Protein AF-A0A328XXA1-F1 (afdb_monomer_lite)

Organism: NCBI:txid284577

Secondary structure (DSSP, 8-state):
--SSSSSSSSS-SSSSSSSSSGGGS--------------TT---HHHHHHHHHHHHHHHTT-HHHHHHHHHHHHHHHHHHHHHHTTT-HHHHHHHHHHHHHHHHHHTSSS--HHHHHHHHHHHHHHHH-TT----S--S-EETTEE-B-TTSPBPPHHHHHHHHHHHHHHT-BSSHHHHHHHHHHHHHHHHTT-HHHHHHHHHHHHTTB-

Sequence (210 aa):
MKQILLAVLLIALPTSVFTVVEIWMLPVQHSEMTSHKADPLGDLSGYESIVSDTRSLVDAGKLTEAELRVTDFETKWDKAESTLRPKAPSAWGNVDTAADHVFAALREKAPDTSKVDNVLAVLSTTLADPVQSGSAGGVRRVAGVAVTDANGHAIPCETMLQDVRRALSSGSISERDKAMTLQSKAIERCNADDDTHSDQFSAQALALAK

pLDDT: mean 83.01, std 18.94, range [36.91, 98.75]

Structure (mmCIF, N/CA/C/O backbone):
data_AF-A0A328XXA1-F1
#
_entry.id   AF-A0A328XXA1-F1
#
loop_
_atom_site.group_PDB
_atom_site.id
_atom_site.type_symbol
_atom_site.label_atom_id
_atom_site.label_alt_id
_atom_site.label_comp_id
_atom_site.label_asym_id
_atom_site.label_entity_id
_atom_site.label_seq_id
_atom_site.pdbx_PDB_ins_code
_atom_site.Cartn_x
_atom_site.Cartn_y
_atom_site.Cartn_z
_atom_site.occupancy
_atom_site.B_iso_or_equiv
_atom_site.auth_seq_id
_atom_site.auth_comp_id
_atom_site.auth_asym_id
_atom_site.auth_atom_id
_atom_site.pdbx_PDB_model_num
ATOM 1 N N . MET A 1 1 ? -39.708 -46.278 -61.620 1.00 51.09 1 MET A N 1
ATOM 2 C CA . MET A 1 1 ? -38.816 -46.946 -60.644 1.00 51.09 1 MET A CA 1
ATOM 3 C C . MET A 1 1 ? -37.540 -47.410 -61.346 1.00 51.09 1 MET A C 1
ATOM 5 O O . MET A 1 1 ? -37.582 -48.495 -61.904 1.00 51.09 1 MET A O 1
ATOM 9 N N . LYS A 1 2 ? -36.478 -46.578 -61.398 1.00 49.47 2 LYS A N 1
ATOM 10 C CA . LYS A 1 2 ? -35.051 -46.941 -61.675 1.00 49.47 2 LYS A CA 1
ATOM 11 C C . LYS A 1 2 ? -34.150 -45.798 -62.178 1.00 49.47 2 LYS A C 1
ATOM 13 O O . LYS A 1 2 ? -33.017 -46.060 -62.550 1.00 49.47 2 LYS A O 1
ATOM 18 N N . GLN A 1 3 ? -34.603 -44.543 -62.182 1.00 48.47 3 GLN A N 1
ATOM 19 C CA . GLN A 1 3 ? -33.762 -43.418 -62.639 1.00 48.47 3 GLN A CA 1
ATOM 20 C C . GLN A 1 3 ? -33.731 -42.229 -61.655 1.00 48.47 3 GLN A C 1
ATOM 22 O O . GLN A 1 3 ? -33.064 -41.240 -61.913 1.00 48.47 3 GLN A O 1
ATOM 27 N N . ILE A 1 4 ? -34.389 -42.333 -60.490 1.00 50.91 4 ILE A N 1
ATOM 28 C CA . ILE A 1 4 ? -34.431 -41.273 -59.456 1.00 50.91 4 ILE A CA 1
ATOM 29 C C . ILE A 1 4 ? -33.418 -41.557 -58.322 1.00 50.91 4 ILE A C 1
ATOM 31 O O . ILE A 1 4 ? -33.634 -41.198 -57.175 1.00 50.91 4 ILE A O 1
ATOM 35 N N . LEU A 1 5 ? -32.320 -42.264 -58.615 1.00 51.12 5 LEU A N 1
ATOM 36 C CA . LEU A 1 5 ? -31.296 -42.640 -57.621 1.00 51.12 5 LEU A CA 1
ATOM 37 C C . LEU A 1 5 ? -29.884 -42.126 -57.956 1.00 51.12 5 LEU A C 1
ATOM 39 O O . LEU A 1 5 ? -28.936 -42.476 -57.267 1.00 51.12 5 LEU A O 1
ATOM 43 N N . LEU A 1 6 ? -29.732 -41.280 -58.980 1.00 45.91 6 LEU A N 1
ATOM 44 C CA . LEU A 1 6 ? -28.419 -40.803 -59.451 1.00 45.91 6 LEU A CA 1
ATOM 45 C C . LEU A 1 6 ? -28.251 -39.274 -59.451 1.00 45.91 6 LEU A C 1
ATOM 47 O O . LEU A 1 6 ? -27.279 -38.772 -59.998 1.00 45.91 6 LEU A O 1
ATOM 51 N N . ALA A 1 7 ? -29.155 -38.527 -58.809 1.00 45.56 7 ALA A N 1
ATOM 52 C CA . ALA A 1 7 ? -29.099 -37.058 -58.757 1.00 45.56 7 ALA A CA 1
ATOM 53 C C . ALA A 1 7 ? -29.144 -36.474 -57.328 1.00 45.56 7 ALA A C 1
ATOM 55 O O . ALA A 1 7 ? -29.501 -35.317 -57.147 1.00 45.56 7 ALA A O 1
ATOM 56 N N . VAL A 1 8 ? -28.778 -37.264 -56.309 1.00 49.44 8 VAL A N 1
ATOM 57 C CA . VAL A 1 8 ? -28.609 -36.790 -54.913 1.00 49.44 8 VAL A CA 1
ATOM 58 C C . VAL A 1 8 ? -27.147 -36.919 -54.436 1.00 49.44 8 VAL A C 1
ATOM 60 O O . VAL A 1 8 ? -26.806 -36.493 -53.342 1.00 49.44 8 VAL A O 1
ATOM 63 N N . LEU A 1 9 ? -26.235 -37.423 -55.279 1.00 48.06 9 LEU A N 1
ATOM 64 C CA . LEU A 1 9 ? -24.818 -37.627 -54.931 1.00 48.06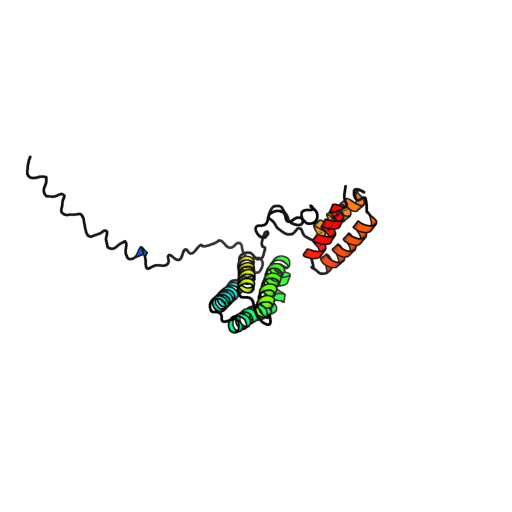 9 LEU A CA 1
ATOM 65 C C . LEU A 1 9 ? -23.868 -36.536 -55.478 1.00 48.06 9 LEU A C 1
ATOM 67 O O . LEU A 1 9 ? -22.664 -36.756 -55.529 1.00 48.06 9 LEU A O 1
ATOM 71 N N . LEU A 1 10 ? -24.365 -35.377 -55.930 1.00 51.19 10 LEU A N 1
ATOM 72 C CA . LEU A 1 10 ? -23.504 -34.371 -56.581 1.00 51.19 10 LEU A CA 1
ATOM 73 C C . LEU A 1 10 ? -23.774 -32.918 -56.168 1.00 51.19 10 LEU A C 1
ATOM 75 O O . LEU A 1 10 ? -23.579 -32.014 -56.968 1.00 51.19 10 LEU A O 1
ATOM 79 N N . ILE A 1 11 ? -24.212 -32.682 -54.928 1.00 53.28 11 ILE A N 1
ATOM 80 C CA . ILE A 1 11 ? -24.145 -31.359 -54.276 1.00 53.28 11 ILE A CA 1
ATOM 81 C C . ILE A 1 11 ? -23.873 -31.570 -52.781 1.00 53.28 11 ILE A C 1
ATOM 83 O O . ILE A 1 11 ? -24.669 -31.248 -51.907 1.00 53.28 11 ILE A O 1
ATOM 87 N N . ALA A 1 12 ? -22.743 -32.189 -52.480 1.00 53.38 12 ALA A N 1
ATOM 88 C CA . ALA A 1 12 ? -22.138 -32.142 -51.162 1.00 53.38 12 ALA A CA 1
ATOM 89 C C . ALA A 1 12 ? -20.638 -32.029 -51.412 1.00 53.38 12 ALA A C 1
ATOM 91 O O . ALA A 1 12 ? -20.083 -32.901 -52.075 1.00 53.38 12 ALA A O 1
ATOM 92 N N . LEU A 1 13 ? -20.023 -30.967 -50.878 1.00 50.47 13 LEU A N 1
ATOM 93 C CA . LEU A 1 13 ? -18.621 -30.545 -51.054 1.00 50.47 13 LEU A CA 1
ATOM 94 C C . LEU A 1 13 ? -18.420 -29.738 -52.358 1.00 50.47 13 LEU A C 1
ATOM 96 O O . LEU A 1 13 ? -18.370 -30.344 -53.425 1.00 50.47 13 LEU A O 1
ATOM 100 N N . PRO A 1 14 ? -18.320 -28.385 -52.318 1.00 50.22 14 PRO A N 1
ATOM 101 C CA . PRO A 1 14 ? -17.328 -27.679 -51.500 1.00 50.22 14 PRO A CA 1
ATOM 102 C C . PRO A 1 14 ? -17.776 -26.262 -51.049 1.00 50.22 14 PRO A C 1
ATOM 104 O O . PRO A 1 14 ? -17.320 -25.260 -51.592 1.00 50.22 14 PRO A O 1
ATOM 107 N N . THR A 1 15 ? -18.648 -26.136 -50.047 1.00 46.84 15 THR A N 1
ATOM 108 C CA . THR A 1 15 ? -18.901 -24.830 -49.381 1.00 46.84 15 THR A CA 1
ATOM 109 C C . THR A 1 15 ? -18.651 -24.850 -47.874 1.00 46.84 15 THR A C 1
ATOM 111 O O . THR A 1 15 ? -18.700 -23.809 -47.233 1.00 46.84 15 THR A O 1
ATOM 114 N N . SER A 1 16 ? -18.287 -26.000 -47.302 1.00 45.56 16 SER A N 1
ATOM 115 C CA . SER A 1 16 ? -17.968 -26.145 -45.875 1.00 45.56 16 SER A CA 1
ATOM 116 C C . SER A 1 16 ? -16.467 -26.109 -45.547 1.00 45.56 16 SER A C 1
ATOM 118 O O . SER A 1 16 ? -16.098 -26.340 -44.402 1.00 45.56 16 SER A O 1
ATOM 120 N N . VAL A 1 17 ? -15.590 -25.810 -46.515 1.00 50.66 17 VAL A N 1
ATOM 121 C CA . VAL A 1 17 ? -14.131 -25.699 -46.278 1.00 50.66 17 VAL A CA 1
ATOM 122 C C . VAL A 1 17 ? -13.661 -24.240 -46.154 1.00 50.66 17 VAL A C 1
ATOM 124 O O . VAL A 1 17 ? -12.579 -23.995 -45.636 1.00 50.66 17 VAL A O 1
ATOM 127 N N . PHE A 1 18 ? -14.483 -23.248 -46.521 1.00 48.22 18 PHE A N 1
ATOM 128 C CA . PHE A 1 18 ? -14.094 -21.828 -46.455 1.00 48.22 18 PHE A CA 1
ATOM 129 C C . PHE A 1 18 ? -14.598 -21.057 -45.224 1.00 48.22 18 PHE A C 1
ATOM 131 O O . PHE A 1 18 ? -14.379 -19.858 -45.136 1.00 48.22 18 PHE A O 1
ATOM 138 N N . THR A 1 19 ? -15.227 -21.719 -44.249 1.00 47.44 19 THR A N 1
ATOM 139 C CA . THR A 1 19 ? -15.623 -21.081 -42.974 1.00 47.44 19 THR A CA 1
ATOM 140 C C . THR A 1 19 ? -14.888 -21.636 -41.753 1.00 47.44 19 THR A C 1
ATOM 142 O O . THR A 1 19 ? -15.127 -21.178 -40.642 1.00 47.44 19 THR A O 1
ATOM 145 N N . VAL A 1 20 ? -13.972 -22.596 -41.932 1.00 51.31 20 VAL A N 1
ATOM 146 C CA . VAL A 1 20 ? -13.213 -23.200 -40.817 1.00 51.31 20 VAL A CA 1
ATOM 147 C C . VAL A 1 20 ? -11.788 -22.632 -40.700 1.00 51.31 20 VAL A C 1
ATOM 149 O O . VAL A 1 20 ? -11.194 -22.701 -39.630 1.00 51.31 20 VAL A O 1
ATOM 152 N N . VAL A 1 21 ? -11.250 -21.994 -41.750 1.00 46.72 21 VAL A N 1
ATOM 153 C CA . VAL A 1 21 ? -9.894 -21.399 -41.733 1.00 46.72 21 VAL A CA 1
ATOM 154 C C . VAL A 1 21 ? -9.873 -19.937 -41.249 1.00 46.72 21 VAL A C 1
ATOM 156 O O . VAL A 1 21 ? -8.874 -19.518 -40.676 1.00 46.72 21 VAL A O 1
ATOM 159 N N . GLU A 1 22 ? -10.970 -19.175 -41.348 1.00 45.56 22 GLU A N 1
ATOM 160 C CA . GLU A 1 22 ? -11.025 -17.802 -40.794 1.00 45.56 22 GLU A CA 1
ATOM 161 C C . GLU A 1 22 ? -11.312 -17.735 -39.284 1.00 45.56 22 GLU A C 1
ATOM 163 O O . GLU A 1 22 ? -11.106 -16.696 -38.664 1.00 45.56 22 GLU A O 1
ATOM 168 N N . ILE A 1 23 ? -11.707 -18.846 -38.655 1.00 52.97 23 ILE A N 1
ATOM 169 C CA . ILE A 1 23 ? -11.933 -18.902 -37.198 1.00 52.97 23 ILE A CA 1
ATOM 170 C C . ILE A 1 23 ? -10.610 -19.026 -36.413 1.00 52.97 23 ILE A C 1
ATOM 172 O O . ILE A 1 23 ? -10.582 -18.782 -35.211 1.00 52.97 23 ILE A O 1
ATOM 176 N N . TRP A 1 24 ? -9.489 -19.324 -37.079 1.00 53.31 24 TRP A N 1
ATOM 177 C CA . TRP A 1 24 ? -8.175 -19.471 -36.435 1.00 53.31 24 TRP A CA 1
ATOM 178 C C . TRP A 1 24 ? -7.250 -18.246 -36.559 1.00 53.31 24 TRP A C 1
ATOM 180 O O . TRP A 1 24 ? -6.129 -18.295 -36.059 1.00 53.31 24 TRP A O 1
ATOM 190 N N . MET A 1 25 ? -7.686 -17.148 -37.195 1.00 56.66 25 MET A N 1
ATOM 191 C CA . MET A 1 25 ? -6.829 -15.972 -37.453 1.00 56.66 25 MET A CA 1
ATOM 192 C C . MET A 1 25 ? -7.392 -14.617 -37.002 1.00 56.66 25 MET A C 1
ATOM 194 O O . MET A 1 25 ? -6.757 -13.591 -37.238 1.00 56.66 25 MET A O 1
ATOM 198 N N . LEU A 1 26 ? -8.522 -14.590 -36.297 1.00 55.00 26 LEU A N 1
ATOM 199 C CA . LEU A 1 26 ? -9.036 -13.368 -35.684 1.00 55.00 26 LEU A CA 1
ATOM 200 C C . LEU A 1 26 ? -9.030 -13.535 -34.163 1.00 55.00 26 LEU A C 1
ATOM 202 O O . LEU A 1 26 ? -9.770 -14.383 -33.658 1.00 55.00 26 LEU A O 1
ATOM 206 N N . PRO A 1 27 ? -8.259 -12.741 -33.396 1.00 49.50 27 PRO A N 1
ATOM 207 C CA . PRO A 1 27 ? -8.645 -12.516 -32.020 1.00 49.50 27 PRO A CA 1
ATOM 208 C C . PRO A 1 27 ? -10.016 -11.846 -32.088 1.00 49.50 27 PRO A C 1
ATOM 210 O O . PRO A 1 27 ? -10.139 -10.696 -32.506 1.00 49.50 27 PRO A O 1
ATOM 213 N N . VAL A 1 28 ? -11.065 -12.582 -31.723 1.00 47.81 28 VAL A N 1
ATOM 214 C CA . VAL A 1 28 ? -12.321 -11.958 -31.322 1.00 47.81 28 VAL A CA 1
ATOM 215 C C . VAL A 1 28 ? -11.943 -11.104 -30.121 1.00 47.81 28 VAL A C 1
ATOM 217 O O . VAL A 1 28 ? -11.802 -11.621 -29.010 1.00 47.81 28 VAL A O 1
ATOM 220 N N . GLN A 1 29 ? -11.694 -9.813 -30.356 1.00 43.66 29 GLN A N 1
ATOM 221 C CA . GLN A 1 29 ? -11.701 -8.825 -29.297 1.00 43.66 29 GLN A CA 1
ATOM 222 C C . GLN A 1 29 ? -13.113 -8.861 -28.728 1.00 43.66 29 GLN A C 1
ATOM 224 O O . GLN A 1 29 ? -14.036 -8.221 -29.228 1.00 43.66 29 GLN A O 1
ATOM 229 N N . HIS A 1 30 ? -13.281 -9.679 -27.694 1.00 39.56 30 HIS A N 1
ATOM 230 C CA . HIS A 1 30 ? -14.327 -9.490 -26.722 1.00 39.56 30 HIS A CA 1
ATOM 231 C C . HIS A 1 30 ? -14.020 -8.135 -26.098 1.00 39.56 30 HIS A C 1
ATOM 233 O O . HIS A 1 30 ? -13.248 -8.024 -25.151 1.00 39.56 30 HIS A O 1
ATOM 239 N N . SER A 1 31 ? -14.565 -7.075 -26.691 1.00 43.78 31 SER A N 1
ATOM 240 C CA . SER A 1 31 ? -14.804 -5.847 -25.959 1.00 43.78 31 SER A CA 1
ATOM 241 C C . SER A 1 31 ? -15.859 -6.200 -24.923 1.00 43.78 31 SER A C 1
ATOM 243 O O . SER A 1 31 ? -17.059 -6.040 -25.146 1.00 43.78 31 SER A O 1
ATOM 245 N N . GLU A 1 32 ? -15.405 -6.761 -23.807 1.00 43.59 32 GLU A N 1
ATOM 246 C CA . GLU A 1 32 ? -16.147 -6.705 -22.567 1.00 43.59 32 GLU A CA 1
ATOM 247 C C . GLU A 1 32 ? -16.284 -5.219 -22.257 1.00 43.59 32 GLU A C 1
ATOM 249 O O . GLU A 1 32 ? -15.387 -4.576 -21.723 1.00 43.59 32 GLU A O 1
ATOM 254 N N . MET A 1 33 ? -17.396 -4.631 -22.693 1.00 36.91 33 MET A N 1
ATOM 255 C CA . MET A 1 33 ? -17.826 -3.343 -22.188 1.00 36.91 33 MET A CA 1
ATOM 256 C C . MET A 1 33 ? -18.316 -3.600 -20.767 1.00 36.91 33 MET A C 1
ATOM 258 O O . MET A 1 33 ? -19.514 -3.715 -20.503 1.00 36.91 33 MET A O 1
ATOM 262 N N . THR A 1 34 ? -17.362 -3.763 -19.853 1.00 38.34 34 THR A N 1
ATOM 263 C CA . THR A 1 34 ? -17.610 -3.608 -18.433 1.00 38.34 34 THR A CA 1
ATOM 264 C C . THR A 1 34 ? -18.131 -2.187 -18.274 1.00 38.34 34 THR A C 1
ATOM 266 O O . THR A 1 34 ? -17.479 -1.198 -18.607 1.00 38.34 34 THR A O 1
ATOM 269 N N . SER A 1 35 ? -19.385 -2.063 -17.847 1.00 41.88 35 SER A N 1
ATOM 270 C CA . SER A 1 35 ? -19.875 -0.799 -17.324 1.00 41.88 35 SER A CA 1
ATOM 271 C C . SER A 1 35 ? -19.066 -0.536 -16.057 1.00 41.88 35 SER A C 1
ATOM 273 O O . SER A 1 35 ? -19.437 -0.986 -14.975 1.00 41.88 35 SER A O 1
ATOM 275 N N . HIS A 1 36 ? -17.912 0.121 -16.199 1.00 46.62 36 HIS A N 1
ATOM 276 C CA . HIS A 1 36 ? -17.192 0.651 -15.058 1.00 46.62 36 HIS A CA 1
ATOM 277 C C . HIS A 1 36 ? -18.121 1.675 -14.420 1.00 46.62 36 HIS A C 1
ATOM 279 O O . HIS A 1 36 ? -18.357 2.766 -14.947 1.00 46.62 36 HIS A O 1
ATOM 285 N N . LYS A 1 37 ? -18.692 1.294 -13.276 1.00 53.16 37 LYS A N 1
ATOM 286 C CA . LYS A 1 37 ? -19.105 2.256 -12.261 1.00 53.16 37 LYS A CA 1
ATOM 287 C C . LYS A 1 37 ? -17.995 3.305 -12.190 1.00 53.16 37 LYS A C 1
ATOM 289 O O . LYS A 1 37 ? -16.834 2.922 -12.100 1.00 53.16 37 LYS A O 1
ATOM 294 N N . ALA A 1 38 ? -18.349 4.585 -12.302 1.00 64.75 38 ALA A N 1
ATOM 295 C CA . ALA A 1 38 ? -17.359 5.654 -12.291 1.00 64.75 38 ALA A CA 1
ATOM 296 C C . ALA A 1 38 ? -16.446 5.477 -11.074 1.00 64.75 38 ALA A C 1
ATOM 298 O O . ALA A 1 38 ? -16.924 5.494 -9.934 1.00 64.75 38 ALA A O 1
ATOM 299 N N . ASP A 1 39 ? -15.167 5.243 -11.344 1.00 79.12 39 ASP A N 1
ATOM 300 C CA . ASP A 1 39 ? -14.164 5.076 -10.312 1.00 79.12 39 ASP A CA 1
ATOM 301 C C . ASP A 1 39 ? -14.087 6.366 -9.489 1.00 79.12 39 ASP A C 1
ATOM 303 O O . ASP A 1 39 ? -14.060 7.458 -10.077 1.00 79.12 39 ASP A O 1
ATOM 307 N N . PRO A 1 40 ? -14.080 6.305 -8.149 1.00 85.19 40 PRO A N 1
ATOM 308 C CA . PRO A 1 40 ? -14.018 7.519 -7.347 1.00 85.19 40 PRO A CA 1
ATOM 309 C C . PRO A 1 40 ? -12.699 8.296 -7.526 1.00 85.19 40 PRO A C 1
ATOM 311 O O . PRO A 1 40 ? -12.655 9.486 -7.203 1.00 85.19 40 PRO A O 1
ATOM 314 N N . LEU A 1 41 ? -11.653 7.676 -8.086 1.00 91.31 41 LEU A N 1
ATOM 315 C CA . LEU A 1 41 ? -10.405 8.339 -8.477 1.00 91.31 41 LEU A CA 1
ATOM 316 C C . LEU A 1 41 ? -10.428 8.884 -9.917 1.00 91.31 41 LEU A C 1
ATOM 318 O O . LEU A 1 41 ? -9.595 9.720 -10.271 1.00 91.31 41 LEU A O 1
ATOM 322 N N . GLY A 1 42 ? -11.417 8.507 -10.729 1.00 91.12 42 GLY A N 1
ATOM 323 C CA . GLY A 1 42 ? -11.527 8.894 -12.135 1.00 91.12 42 GLY A CA 1
ATOM 324 C C . GLY A 1 42 ? -10.821 7.918 -13.079 1.00 91.12 42 GLY A C 1
ATOM 325 O O . GLY A 1 42 ? -10.795 6.720 -12.844 1.00 91.12 42 GLY A O 1
ATOM 326 N N . ASP A 1 43 ? -10.294 8.415 -14.197 1.00 92.44 43 ASP A N 1
ATOM 327 C CA . ASP A 1 43 ? -9.655 7.560 -15.206 1.00 92.44 43 ASP A CA 1
ATOM 328 C C . ASP A 1 43 ? -8.267 7.076 -14.750 1.00 92.44 43 ASP A C 1
ATOM 330 O O . ASP A 1 43 ? -7.336 7.876 -14.609 1.00 92.44 43 ASP A O 1
ATOM 334 N N . LEU A 1 44 ? -8.132 5.760 -14.557 1.00 95.44 44 LEU A N 1
ATOM 335 C CA . LEU A 1 44 ? -6.894 5.096 -14.145 1.00 95.44 44 LEU A CA 1
ATOM 336 C C . LEU A 1 44 ? -6.170 4.346 -15.276 1.00 95.44 44 LEU A C 1
ATOM 338 O O . LEU A 1 44 ? -5.091 3.800 -15.046 1.00 95.44 44 LEU A O 1
ATOM 342 N N . SER A 1 45 ? -6.677 4.383 -16.512 1.00 95.38 45 SER A N 1
ATOM 343 C CA . SER A 1 45 ? -6.145 3.608 -17.653 1.00 95.38 45 SER A CA 1
ATOM 344 C C . SER A 1 45 ? -4.651 3.837 -17.918 1.00 95.38 45 SER A C 1
ATOM 346 O O . SER A 1 45 ? -3.892 2.934 -18.288 1.00 95.38 45 SER A O 1
ATOM 348 N N . GLY A 1 46 ? -4.187 5.066 -17.688 1.00 96.88 46 GLY A N 1
ATOM 349 C CA . GLY A 1 46 ? -2.781 5.414 -17.840 1.00 96.88 46 GLY A CA 1
ATOM 350 C C . GLY A 1 46 ? -1.869 4.832 -16.755 1.00 96.88 46 GLY A C 1
ATOM 351 O O . GLY A 1 46 ? -0.667 4.779 -16.985 1.00 96.88 46 GLY A O 1
ATOM 352 N N . TYR A 1 47 ? -2.398 4.449 -15.593 1.00 98.31 47 TYR A N 1
ATOM 353 C CA . TYR A 1 47 ? -1.669 3.728 -14.545 1.00 98.31 47 TYR A CA 1
ATOM 354 C C . TYR A 1 47 ? -1.666 2.224 -14.839 1.00 98.31 47 TYR A C 1
ATOM 356 O O . TYR A 1 47 ? -0.610 1.598 -14.794 1.00 98.31 47 TYR A O 1
ATOM 364 N N . GLU A 1 48 ? -2.809 1.672 -15.257 1.00 97.81 48 GLU A N 1
ATOM 365 C CA . GLU A 1 48 ? -2.946 0.271 -15.686 1.00 97.81 48 GLU A CA 1
ATOM 366 C C . GLU A 1 48 ? -1.986 -0.081 -16.830 1.00 97.81 48 GLU A C 1
ATOM 368 O O . GLU A 1 48 ? -1.322 -1.117 -16.796 1.00 97.81 48 GLU A O 1
ATOM 373 N N . SER A 1 49 ? -1.841 0.820 -17.806 1.00 98.38 49 SER A N 1
ATOM 374 C CA . SER A 1 49 ? -0.893 0.650 -18.915 1.00 98.38 49 SER A CA 1
ATOM 375 C C . SER A 1 49 ? 0.554 0.540 -18.420 1.00 98.38 49 SER A C 1
ATOM 377 O O . SER A 1 49 ? 1.293 -0.333 -18.864 1.00 98.38 49 SER A O 1
ATOM 379 N N . ILE A 1 50 ? 0.957 1.381 -17.457 1.00 98.62 50 ILE A N 1
ATOM 380 C CA . ILE A 1 50 ? 2.309 1.328 -16.880 1.00 98.62 50 ILE A CA 1
ATOM 381 C C . ILE A 1 50 ? 2.523 -0.002 -16.145 1.00 98.62 50 ILE A C 1
ATOM 383 O O . ILE A 1 50 ? 3.576 -0.614 -16.295 1.00 98.62 50 ILE A O 1
ATOM 387 N N . VAL A 1 51 ? 1.528 -0.486 -15.395 1.00 98.62 51 VAL A N 1
ATOM 388 C CA . VAL A 1 51 ? 1.601 -1.782 -14.694 1.00 98.62 51 VAL A CA 1
ATOM 389 C C . VAL A 1 51 ? 1.718 -2.951 -15.676 1.00 98.62 51 VAL A C 1
ATOM 391 O O . VAL A 1 51 ? 2.532 -3.850 -15.459 1.00 98.62 51 VAL A O 1
ATOM 394 N N . SER A 1 52 ? 0.962 -2.926 -16.776 1.00 98.56 52 SER A N 1
ATOM 395 C CA . SER A 1 52 ? 1.038 -3.940 -17.835 1.00 98.56 52 SER A CA 1
ATOM 396 C C . SER A 1 52 ? 2.405 -3.956 -18.535 1.00 98.56 52 SER A C 1
ATOM 398 O O . SER A 1 52 ? 2.985 -5.029 -18.739 1.00 98.56 52 SER A O 1
ATOM 400 N N . ASP A 1 53 ? 2.964 -2.779 -18.829 1.00 98.69 53 ASP A N 1
ATOM 401 C CA . ASP A 1 53 ? 4.309 -2.651 -19.396 1.00 98.69 53 ASP A CA 1
ATOM 402 C C . ASP A 1 53 ? 5.374 -3.180 -18.426 1.00 98.69 53 ASP A C 1
ATOM 404 O O . ASP A 1 53 ? 6.241 -3.962 -18.819 1.00 98.69 53 ASP A O 1
ATOM 408 N N . THR A 1 54 ? 5.295 -2.800 -17.145 1.00 98.75 54 THR A N 1
ATOM 409 C CA . THR A 1 54 ? 6.214 -3.277 -16.100 1.00 98.75 54 THR A CA 1
ATOM 410 C C . THR A 1 54 ? 6.179 -4.798 -15.998 1.00 98.75 54 THR A C 1
ATOM 412 O O . THR A 1 54 ? 7.235 -5.426 -15.980 1.00 98.75 54 THR A O 1
ATOM 415 N N . ARG A 1 55 ? 4.988 -5.411 -16.008 1.00 98.56 55 ARG A N 1
ATOM 416 C CA . ARG A 1 55 ? 4.843 -6.873 -16.011 1.00 98.56 55 ARG A CA 1
ATOM 417 C C . ARG A 1 55 ? 5.511 -7.514 -17.227 1.00 98.56 55 ARG A C 1
ATOM 419 O O . ARG A 1 55 ? 6.285 -8.448 -17.069 1.00 98.56 55 ARG A O 1
ATOM 426 N N . SER A 1 56 ? 5.299 -6.956 -18.417 1.00 98.50 56 SER A N 1
ATOM 427 C CA . SER A 1 56 ? 5.929 -7.450 -19.650 1.00 98.50 56 SER A CA 1
ATOM 428 C C . SER A 1 56 ? 7.463 -7.384 -19.593 1.00 98.50 56 SER A C 1
ATOM 430 O O . SER A 1 56 ? 8.152 -8.251 -20.132 1.00 98.50 56 SER A O 1
ATOM 432 N N . LEU A 1 57 ? 8.021 -6.368 -18.925 1.00 98.69 57 LEU A N 1
ATOM 433 C CA . LEU A 1 57 ? 9.464 -6.241 -18.703 1.00 98.69 57 LEU A CA 1
ATOM 434 C C . LEU A 1 57 ? 9.979 -7.274 -17.691 1.00 98.69 57 LEU A C 1
ATOM 436 O O . LEU A 1 57 ? 11.046 -7.848 -17.912 1.00 98.69 57 LEU A O 1
ATOM 440 N N . VAL A 1 58 ? 9.224 -7.551 -16.625 1.00 98.06 58 VAL A N 1
ATOM 441 C CA . VAL A 1 58 ? 9.544 -8.607 -15.647 1.00 98.06 58 VAL A CA 1
ATOM 442 C C . VAL A 1 58 ? 9.524 -9.986 -16.309 1.00 98.06 58 VAL A C 1
ATOM 444 O O . VAL A 1 58 ? 10.506 -10.718 -16.183 1.00 98.06 58 VAL A O 1
ATOM 447 N N . ASP A 1 59 ? 8.494 -10.290 -17.104 1.00 96.69 59 ASP A N 1
ATOM 448 C CA . ASP A 1 59 ? 8.370 -11.540 -17.872 1.00 96.69 59 ASP A CA 1
ATOM 449 C C . ASP A 1 59 ? 9.545 -11.734 -18.851 1.00 96.69 59 ASP A C 1
ATOM 451 O O . ASP A 1 59 ? 10.006 -12.851 -19.096 1.00 96.69 59 ASP A O 1
ATOM 455 N N . ALA A 1 60 ? 10.079 -10.634 -19.390 1.00 97.19 60 ALA A N 1
ATOM 456 C CA . ALA A 1 60 ? 11.255 -10.627 -20.257 1.00 97.19 60 ALA A CA 1
ATOM 457 C C . ALA A 1 60 ? 12.601 -10.663 -19.498 1.00 97.19 60 ALA A C 1
ATOM 459 O O . ALA A 1 60 ? 13.660 -10.620 -20.130 1.00 97.19 60 ALA A O 1
ATOM 460 N N . GLY A 1 61 ? 12.591 -10.705 -18.161 1.00 96.69 61 GLY A N 1
ATOM 461 C CA . GLY A 1 61 ? 13.789 -10.673 -17.313 1.00 96.69 61 GLY A CA 1
ATOM 462 C C . GLY A 1 61 ? 14.487 -9.308 -17.248 1.00 96.69 61 GLY A C 1
ATOM 463 O O . GLY A 1 61 ? 15.634 -9.212 -16.810 1.00 96.69 61 GLY A O 1
ATOM 464 N N . LYS A 1 62 ? 13.822 -8.236 -17.685 1.00 98.06 62 LYS A N 1
ATOM 465 C CA . LYS A 1 62 ? 14.370 -6.877 -17.807 1.00 98.06 62 LYS A CA 1
ATOM 466 C C . LYS A 1 62 ? 14.084 -6.043 -16.558 1.00 98.06 62 LYS A C 1
ATOM 468 O O . LYS A 1 62 ? 13.446 -4.996 -16.624 1.00 98.06 62 LYS A O 1
ATOM 473 N N . LEU A 1 63 ? 14.579 -6.496 -15.407 1.00 97.31 63 LEU A N 1
ATOM 474 C CA . LEU A 1 63 ? 14.243 -5.907 -14.102 1.00 97.31 63 LEU A CA 1
ATOM 475 C C . LEU A 1 63 ? 14.644 -4.430 -13.957 1.00 97.31 63 LEU A C 1
ATOM 477 O O . LEU A 1 63 ? 13.882 -3.652 -13.399 1.00 97.31 63 LEU A O 1
ATOM 481 N N . THR A 1 64 ? 15.779 -4.007 -14.521 1.00 97.50 64 THR A N 1
ATOM 482 C CA . THR A 1 64 ? 16.175 -2.585 -14.511 1.00 97.50 64 THR A CA 1
ATOM 483 C C . THR A 1 64 ? 15.236 -1.715 -15.349 1.00 97.50 64 THR A C 1
ATOM 485 O O . THR A 1 64 ? 14.920 -0.594 -14.964 1.00 97.50 64 THR A O 1
ATOM 488 N N . GLU A 1 65 ? 14.758 -2.216 -16.491 1.00 98.50 65 GLU A N 1
ATOM 489 C CA . GLU A 1 65 ? 13.768 -1.495 -17.302 1.00 98.50 65 GLU A CA 1
ATOM 490 C C . GLU A 1 65 ? 12.409 -1.458 -16.586 1.00 98.50 65 GLU A C 1
ATOM 492 O O . GLU A 1 65 ? 11.734 -0.431 -16.610 1.00 98.50 65 GLU A O 1
ATOM 497 N N . ALA A 1 66 ? 12.029 -2.549 -15.911 1.00 98.62 66 ALA A N 1
ATOM 498 C CA . ALA A 1 66 ? 10.817 -2.617 -15.098 1.00 98.62 66 ALA A CA 1
ATOM 499 C C . ALA A 1 66 ? 10.851 -1.606 -13.938 1.00 98.62 66 ALA A C 1
ATOM 501 O O . ALA A 1 66 ? 9.863 -0.918 -13.696 1.00 98.62 66 ALA A O 1
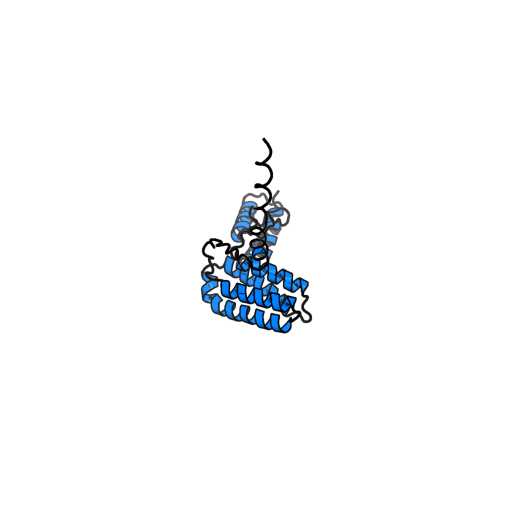ATOM 502 N N . GLU A 1 67 ? 11.993 -1.455 -13.261 1.00 98.31 67 GLU A N 1
ATOM 503 C CA . GLU A 1 67 ? 12.189 -0.453 -12.205 1.00 98.31 67 GLU A CA 1
ATOM 504 C C . GLU A 1 67 ? 12.054 0.986 -12.738 1.00 98.31 67 GLU A C 1
ATOM 506 O O . GLU A 1 67 ? 11.408 1.834 -12.116 1.00 98.31 67 GLU A O 1
ATOM 511 N N . LEU A 1 68 ? 12.605 1.275 -13.920 1.00 98.56 68 LEU A N 1
ATOM 512 C CA . LEU A 1 68 ? 12.415 2.578 -14.565 1.00 98.56 68 LEU A CA 1
ATOM 513 C C . LEU A 1 68 ? 10.938 2.816 -14.895 1.00 98.56 68 LEU A C 1
ATOM 515 O O . LEU A 1 68 ? 10.401 3.880 -14.593 1.00 98.56 68 LEU A O 1
ATOM 519 N N . ARG A 1 69 ? 10.262 1.807 -15.453 1.00 98.56 69 ARG A N 1
ATOM 520 C CA . ARG A 1 69 ? 8.851 1.912 -15.827 1.00 98.56 69 ARG A CA 1
ATOM 521 C C . ARG A 1 69 ? 7.942 2.101 -14.615 1.00 98.56 69 ARG A C 1
ATOM 523 O O . ARG A 1 69 ? 7.021 2.911 -14.667 1.00 98.56 69 ARG A O 1
ATOM 530 N N . VAL A 1 70 ? 8.221 1.427 -13.500 1.00 98.12 70 VAL A N 1
ATOM 531 C CA . VAL A 1 70 ? 7.465 1.629 -12.259 1.00 98.12 70 VAL A CA 1
ATOM 532 C C . VAL A 1 70 ? 7.755 2.999 -11.624 1.00 98.12 70 VAL A C 1
ATOM 534 O O . VAL A 1 70 ? 6.884 3.576 -10.985 1.00 98.12 70 VAL A O 1
ATOM 537 N N . THR A 1 71 ? 8.929 3.588 -11.863 1.00 98.31 71 THR A N 1
ATOM 538 C CA . THR A 1 71 ? 9.241 4.961 -11.418 1.00 98.31 71 THR A CA 1
ATOM 539 C C . THR A 1 71 ? 8.442 6.019 -12.203 1.00 98.31 71 THR A C 1
ATOM 541 O O . THR A 1 71 ? 8.079 7.064 -11.652 1.00 98.31 71 THR A O 1
ATOM 544 N N . ASP A 1 72 ? 8.079 5.743 -13.465 1.00 98.56 72 ASP A N 1
ATOM 545 C CA . ASP A 1 72 ? 7.121 6.580 -14.206 1.00 98.56 72 ASP A CA 1
ATOM 546 C C . ASP A 1 72 ? 5.740 6.584 -13.530 1.00 98.56 72 ASP A C 1
ATOM 548 O O . ASP A 1 72 ? 5.073 7.625 -13.503 1.00 98.56 72 ASP A O 1
ATOM 552 N N . PHE A 1 73 ? 5.312 5.432 -12.988 1.00 98.62 73 PHE A N 1
ATOM 553 C CA . PHE A 1 73 ? 4.070 5.322 -12.219 1.00 98.62 73 PHE A CA 1
ATOM 554 C C . PHE A 1 73 ? 4.128 6.243 -11.003 1.00 98.62 73 PHE A C 1
ATOM 556 O O . PHE A 1 73 ? 3.272 7.117 -10.889 1.00 98.62 73 PHE A O 1
ATOM 563 N N . GLU A 1 74 ? 5.139 6.073 -10.143 1.00 98.44 74 GLU A N 1
ATOM 564 C CA . GLU A 1 74 ? 5.343 6.852 -8.908 1.00 98.44 74 GLU A CA 1
ATOM 565 C C . GLU A 1 74 ? 5.298 8.355 -9.208 1.00 98.44 74 GLU A C 1
ATOM 567 O O . GLU A 1 74 ? 4.448 9.085 -8.707 1.00 98.44 74 GLU A O 1
ATOM 572 N N . THR A 1 75 ? 6.096 8.796 -10.185 1.00 98.38 75 THR A N 1
ATOM 573 C CA . THR A 1 75 ? 6.154 10.203 -10.602 1.00 98.38 75 THR A CA 1
ATOM 574 C C . THR A 1 75 ? 4.789 10.747 -11.033 1.00 98.38 75 THR A C 1
ATOM 576 O O . THR A 1 75 ? 4.469 11.916 -10.792 1.00 98.38 75 THR A O 1
ATOM 579 N N . LYS A 1 76 ? 3.992 9.948 -11.751 1.00 98.06 76 LYS A N 1
ATOM 580 C CA . LYS A 1 76 ? 2.660 10.353 -12.216 1.00 98.06 76 LYS A CA 1
ATOM 581 C C . LYS A 1 76 ? 1.633 10.322 -11.082 1.00 98.06 76 LYS A C 1
ATOM 583 O O . LYS A 1 76 ? 0.740 11.169 -11.071 1.00 98.06 76 LYS A O 1
ATOM 588 N N . TRP A 1 77 ? 1.732 9.356 -10.175 1.00 97.81 77 TRP A N 1
ATOM 589 C CA . TRP A 1 77 ? 0.847 9.190 -9.025 1.00 97.81 77 TRP A CA 1
ATOM 590 C C . TRP A 1 77 ? 1.024 10.343 -8.032 1.00 97.81 77 TRP A C 1
ATOM 592 O O . TRP A 1 77 ? 0.056 11.049 -7.751 1.00 97.81 77 TRP A O 1
ATOM 602 N N . ASP A 1 78 ? 2.267 10.659 -7.664 1.00 97.00 78 ASP A N 1
ATOM 603 C CA . ASP A 1 78 ? 2.613 11.756 -6.750 1.00 97.00 78 ASP A CA 1
ATOM 604 C C . ASP A 1 78 ? 2.147 13.118 -7.274 1.00 97.00 78 ASP A C 1
ATOM 606 O O . ASP A 1 78 ? 1.550 13.926 -6.562 1.00 97.00 78 ASP A O 1
ATOM 610 N N . LYS A 1 79 ? 2.349 13.379 -8.573 1.00 98.00 79 LYS A N 1
ATOM 611 C CA . LYS A 1 79 ? 1.863 14.616 -9.213 1.00 98.00 79 LYS A CA 1
ATOM 612 C C . LYS A 1 79 ? 0.344 14.759 -9.129 1.00 98.00 79 LYS A C 1
ATOM 614 O O . LYS A 1 79 ? -0.161 15.883 -9.140 1.00 98.00 79 LYS A O 1
ATOM 619 N N . ALA A 1 80 ? -0.377 13.643 -9.084 1.00 96.31 80 ALA A N 1
ATOM 620 C CA . ALA A 1 80 ? -1.827 13.613 -9.008 1.00 96.31 80 ALA A CA 1
ATOM 621 C C . ALA A 1 80 ? -2.353 13.577 -7.560 1.00 96.31 80 ALA A C 1
ATOM 623 O O . ALA A 1 80 ? -3.547 13.820 -7.371 1.00 96.31 80 ALA A O 1
ATOM 624 N N . GLU A 1 81 ? -1.502 13.355 -6.547 1.00 93.19 81 GLU A N 1
ATOM 625 C CA . GLU A 1 81 ? -1.890 13.168 -5.136 1.00 93.19 81 GLU A CA 1
ATOM 626 C C . GLU A 1 81 ? -2.856 14.256 -4.658 1.00 93.19 81 GLU A C 1
ATOM 628 O O . GLU A 1 81 ? -3.972 13.962 -4.232 1.00 93.19 81 GLU A O 1
ATOM 633 N N . SER A 1 82 ? -2.469 15.527 -4.806 1.00 94.56 82 SER A N 1
ATOM 634 C CA . SER A 1 82 ? -3.267 16.681 -4.356 1.00 94.56 82 SER A CA 1
ATOM 635 C C . SER A 1 82 ? -4.677 16.745 -4.959 1.00 94.56 82 SER A C 1
ATOM 637 O O . SER A 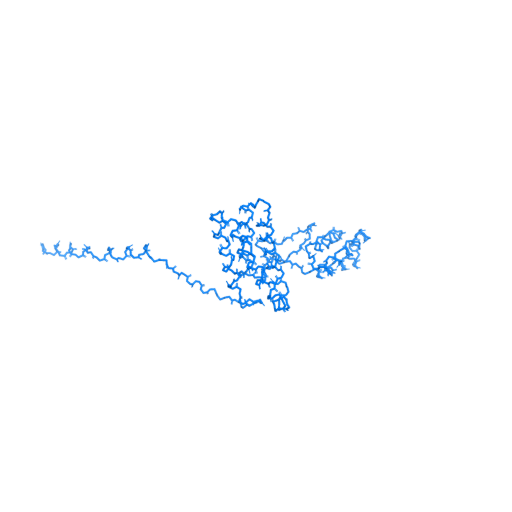1 82 ? -5.562 17.394 -4.403 1.00 94.56 82 SER A O 1
ATOM 639 N N . THR A 1 83 ? -4.897 16.075 -6.093 1.00 93.25 83 THR A N 1
ATOM 640 C CA . THR A 1 83 ? -6.189 16.001 -6.779 1.00 93.25 83 THR A CA 1
ATOM 641 C C . THR A 1 83 ? -6.930 14.698 -6.490 1.00 93.25 83 THR A C 1
ATOM 643 O O . THR A 1 83 ? -8.157 14.718 -6.406 1.00 93.25 83 THR A O 1
ATOM 646 N N . LEU A 1 84 ? -6.224 13.572 -6.376 1.00 92.62 84 LEU A N 1
ATOM 647 C CA . LEU A 1 84 ? -6.814 12.241 -6.209 1.00 92.62 84 LEU A CA 1
ATOM 648 C C . LEU A 1 84 ? -7.139 11.937 -4.746 1.00 92.62 84 LEU A C 1
ATOM 650 O O . LEU A 1 84 ? -8.266 11.551 -4.435 1.00 92.62 84 LEU A O 1
ATOM 654 N N . ARG A 1 85 ? -6.189 12.183 -3.839 1.00 90.12 85 ARG A N 1
ATOM 655 C CA . ARG A 1 85 ? -6.306 11.827 -2.423 1.00 90.12 85 ARG A CA 1
ATOM 656 C C . ARG A 1 85 ? -7.518 12.471 -1.738 1.00 90.12 85 ARG A C 1
ATOM 658 O O . ARG A 1 85 ? -8.250 11.746 -1.072 1.00 90.12 85 ARG A O 1
ATOM 665 N N . PRO A 1 86 ? -7.837 13.770 -1.930 1.00 91.19 86 PRO A N 1
ATOM 666 C CA . PRO A 1 86 ? -9.026 14.359 -1.308 1.00 91.19 86 PRO A CA 1
ATOM 667 C C . PRO A 1 86 ? -10.361 13.863 -1.887 1.00 91.19 86 PRO A C 1
ATOM 669 O O . PRO A 1 86 ? -11.384 13.991 -1.219 1.00 91.19 86 PRO A O 1
ATOM 672 N N . LYS A 1 87 ? -10.386 13.335 -3.122 1.00 88.69 87 LYS A N 1
ATOM 673 C CA . LYS A 1 87 ? -11.622 12.842 -3.762 1.00 88.69 87 LYS A CA 1
ATOM 674 C C . LYS A 1 87 ? -12.073 11.512 -3.178 1.00 88.69 87 LYS A C 1
ATOM 676 O O . LYS A 1 87 ? -13.269 11.301 -2.999 1.00 88.69 87 LYS A O 1
ATOM 681 N N . ALA A 1 88 ? -11.117 10.628 -2.908 1.00 87.12 88 ALA A N 1
ATOM 682 C CA . ALA A 1 88 ? -11.386 9.290 -2.408 1.00 87.12 88 ALA A CA 1
ATOM 683 C C . ALA A 1 88 ? -10.210 8.786 -1.557 1.00 87.12 88 ALA A C 1
ATOM 685 O O . ALA A 1 88 ? -9.429 7.968 -2.039 1.00 87.12 88 ALA A O 1
ATOM 686 N N . PRO A 1 89 ? -10.071 9.256 -0.301 1.00 85.44 89 PRO A N 1
ATOM 687 C CA . PRO A 1 89 ? -8.896 8.974 0.528 1.00 85.44 89 PRO A CA 1
ATOM 688 C C . PRO A 1 89 ? -8.592 7.481 0.673 1.00 85.44 89 PRO A C 1
ATOM 690 O O . PRO A 1 89 ? -7.461 7.067 0.448 1.00 85.44 89 PRO A O 1
ATOM 693 N N . SER A 1 90 ? -9.611 6.666 0.957 1.00 82.88 90 SER A N 1
ATOM 694 C CA . SER A 1 90 ? -9.447 5.217 1.121 1.00 82.88 90 SER A CA 1
ATOM 695 C C . SER A 1 90 ? -9.065 4.518 -0.186 1.00 82.88 90 SER A C 1
ATOM 697 O O . SER A 1 90 ? -8.152 3.703 -0.202 1.00 82.88 90 SER A O 1
ATOM 699 N N . ALA A 1 91 ? -9.722 4.859 -1.301 1.00 86.38 91 ALA A N 1
ATOM 700 C CA . ALA A 1 91 ? -9.407 4.265 -2.601 1.00 86.38 91 ALA A CA 1
ATOM 701 C C . ALA A 1 91 ? -8.002 4.661 -3.080 1.00 86.38 91 ALA A C 1
ATOM 703 O O . ALA A 1 91 ? -7.265 3.836 -3.614 1.00 86.38 91 ALA A O 1
ATOM 704 N N . TRP A 1 92 ? -7.619 5.920 -2.845 1.00 93.94 92 TRP A N 1
ATOM 705 C CA . TRP A 1 92 ? -6.269 6.408 -3.098 1.00 93.94 92 TRP A CA 1
ATOM 706 C C . TRP A 1 92 ? -5.247 5.622 -2.268 1.00 93.94 92 TRP A C 1
ATOM 708 O O . TRP A 1 92 ? -4.313 5.079 -2.846 1.00 93.94 92 TRP A O 1
ATOM 718 N N . GLY A 1 93 ? -5.471 5.473 -0.956 1.00 88.06 93 GLY A N 1
ATOM 719 C CA . GLY A 1 93 ? -4.570 4.742 -0.056 1.00 88.06 93 GLY A CA 1
ATOM 720 C C . GLY A 1 93 ? -4.411 3.257 -0.405 1.00 88.06 93 GLY A C 1
ATOM 721 O O . GLY A 1 93 ? -3.316 2.710 -0.282 1.00 88.06 93 GLY A O 1
ATOM 722 N N . ASN A 1 94 ? -5.468 2.610 -0.909 1.00 87.94 94 ASN A N 1
ATOM 723 C CA . ASN A 1 94 ? -5.401 1.227 -1.389 1.00 87.94 94 ASN A CA 1
ATOM 724 C C . ASN A 1 94 ? -4.445 1.078 -2.582 1.00 87.94 94 ASN A C 1
ATOM 726 O O . ASN A 1 94 ? -3.613 0.168 -2.604 1.00 87.94 94 ASN A O 1
ATOM 730 N N . VAL A 1 95 ? -4.571 1.960 -3.580 1.00 95.12 95 VAL A N 1
ATOM 731 C CA . VAL A 1 95 ? -3.697 1.952 -4.763 1.00 95.12 95 VAL A CA 1
ATOM 732 C C . VAL A 1 95 ? -2.269 2.330 -4.374 1.00 95.12 95 VAL A C 1
ATOM 734 O O . VAL A 1 95 ? -1.339 1.663 -4.817 1.00 95.12 95 VAL A O 1
ATOM 737 N N . ASP A 1 96 ? -2.109 3.339 -3.516 1.00 95.38 96 ASP A N 1
ATOM 738 C CA . ASP A 1 96 ? -0.822 3.821 -3.002 1.00 95.38 96 ASP A CA 1
ATOM 739 C C . ASP A 1 96 ? -0.037 2.699 -2.303 1.00 95.38 96 ASP A C 1
ATOM 741 O O . ASP A 1 96 ? 1.064 2.343 -2.718 1.00 95.38 96 ASP A O 1
ATOM 745 N N . THR A 1 97 ? -0.678 2.011 -1.352 1.00 93.31 97 THR A N 1
ATOM 746 C CA . THR A 1 97 ? -0.095 0.860 -0.641 1.00 93.31 97 THR A CA 1
ATOM 747 C C . THR A 1 97 ? 0.294 -0.270 -1.600 1.00 93.31 97 THR A C 1
ATOM 749 O O . THR A 1 97 ? 1.356 -0.885 -1.471 1.00 93.31 97 THR A O 1
ATOM 752 N N . ALA A 1 98 ? -0.565 -0.580 -2.577 1.00 94.19 98 ALA A N 1
ATOM 753 C CA . ALA A 1 98 ? -0.271 -1.617 -3.559 1.00 94.19 98 ALA A CA 1
ATOM 754 C C . ALA A 1 98 ? 0.914 -1.229 -4.462 1.00 94.19 98 ALA A C 1
ATOM 756 O O . ALA A 1 98 ? 1.747 -2.085 -4.766 1.00 94.19 98 ALA A O 1
ATOM 757 N N . ALA A 1 99 ? 1.016 0.042 -4.858 1.00 97.75 99 ALA A N 1
ATOM 758 C CA . ALA A 1 99 ? 2.121 0.564 -5.655 1.00 97.75 99 ALA A CA 1
ATOM 759 C C . ALA A 1 99 ? 3.446 0.528 -4.879 1.00 97.75 99 ALA A C 1
ATOM 761 O O . ALA A 1 99 ? 4.442 0.025 -5.405 1.00 97.75 99 ALA A O 1
ATOM 762 N N . ASP A 1 100 ? 3.432 0.914 -3.602 1.00 96.88 100 ASP A N 1
ATOM 763 C CA . ASP A 1 100 ? 4.586 0.835 -2.702 1.00 96.88 100 ASP A CA 1
ATOM 764 C C . ASP A 1 100 ? 5.163 -0.578 -2.601 1.00 96.88 100 ASP A C 1
ATOM 766 O O . ASP A 1 100 ? 6.383 -0.770 -2.614 1.00 96.88 100 ASP A O 1
ATOM 770 N N . HIS A 1 101 ? 4.309 -1.604 -2.554 1.00 95.81 101 HIS A N 1
ATOM 771 C CA . HIS A 1 101 ? 4.765 -2.993 -2.561 1.00 95.81 101 HIS A CA 1
ATOM 772 C C . HIS A 1 101 ? 5.482 -3.380 -3.861 1.00 95.81 101 HIS A C 1
ATOM 774 O O . HIS A 1 101 ? 6.456 -4.140 -3.810 1.00 95.81 101 HIS A O 1
ATOM 780 N N . VAL A 1 102 ? 5.051 -2.847 -5.010 1.00 98.25 102 VAL A N 1
ATOM 781 C CA . VAL A 1 102 ? 5.743 -3.043 -6.292 1.00 98.25 102 VAL A CA 1
ATOM 782 C C . VAL A 1 102 ? 7.090 -2.322 -6.292 1.00 98.25 102 VAL A C 1
ATOM 784 O O . VAL A 1 102 ? 8.101 -2.939 -6.637 1.00 98.25 102 VAL A O 1
ATOM 787 N N . PHE A 1 103 ? 7.134 -1.055 -5.863 1.00 98.44 103 PHE A N 1
ATOM 788 C CA . PHE A 1 103 ? 8.381 -0.287 -5.777 1.00 98.44 103 PHE A CA 1
ATOM 789 C C . PHE A 1 103 ? 9.389 -0.979 -4.862 1.00 98.44 103 PHE A C 1
ATOM 791 O O . PHE A 1 103 ? 10.546 -1.162 -5.239 1.00 98.44 103 PHE A O 1
ATOM 798 N N . ALA A 1 104 ? 8.942 -1.414 -3.683 1.00 97.31 104 ALA A N 1
ATOM 799 C CA . ALA A 1 104 ? 9.776 -2.114 -2.721 1.00 97.31 104 ALA A CA 1
ATOM 800 C C . ALA A 1 104 ? 10.348 -3.409 -3.307 1.00 97.31 104 ALA A C 1
ATOM 802 O O . ALA A 1 104 ? 11.542 -3.647 -3.161 1.00 97.31 104 ALA A O 1
ATOM 803 N N . ALA A 1 105 ? 9.532 -4.218 -3.993 1.00 96.75 105 ALA A N 1
ATOM 804 C CA . ALA A 1 105 ? 9.982 -5.478 -4.581 1.00 96.75 105 ALA A CA 1
ATOM 805 C C . ALA A 1 105 ? 11.005 -5.274 -5.714 1.00 96.75 105 ALA A C 1
ATOM 807 O O . ALA A 1 105 ? 12.009 -5.982 -5.757 1.00 96.75 105 ALA A O 1
ATOM 808 N N . LEU A 1 106 ? 10.783 -4.301 -6.606 1.00 97.94 106 LEU A N 1
ATOM 809 C CA . LEU A 1 106 ? 11.686 -4.019 -7.732 1.00 97.94 106 LEU A CA 1
ATOM 810 C C . LEU A 1 106 ? 12.997 -3.342 -7.311 1.00 97.94 106 LEU A C 1
ATOM 812 O O . LEU A 1 106 ? 14.004 -3.523 -7.987 1.00 97.94 106 LEU A O 1
ATOM 816 N N . ARG A 1 107 ? 13.002 -2.600 -6.196 1.00 98.06 107 ARG A N 1
ATOM 817 C CA . ARG A 1 107 ? 14.182 -1.880 -5.676 1.00 98.06 107 ARG A CA 1
ATOM 818 C C . ARG A 1 107 ? 15.025 -2.705 -4.699 1.00 98.06 107 ARG A C 1
ATOM 820 O O . ARG A 1 107 ? 15.985 -2.198 -4.115 1.00 98.06 107 ARG A O 1
ATOM 827 N N . GLU A 1 108 ? 14.693 -3.978 -4.493 1.00 95.44 108 GLU A N 1
ATOM 828 C CA . GLU A 1 108 ? 15.563 -4.891 -3.755 1.00 95.44 108 GLU A CA 1
ATOM 829 C C . GLU A 1 108 ? 16.910 -5.052 -4.466 1.00 95.44 108 GLU A C 1
ATOM 831 O O . GLU A 1 108 ? 17.007 -5.028 -5.688 1.00 95.44 108 GLU A O 1
ATOM 836 N N . LYS A 1 109 ? 17.982 -5.289 -3.701 1.00 94.44 109 LYS A N 1
ATOM 837 C CA . LYS A 1 109 ? 19.325 -5.498 -4.274 1.00 94.44 109 LYS A CA 1
ATOM 838 C C . LYS A 1 109 ? 19.364 -6.650 -5.295 1.00 94.44 109 LYS A C 1
ATOM 840 O O . LYS A 1 109 ? 20.204 -6.648 -6.191 1.00 94.44 109 LYS A O 1
ATOM 845 N N . ALA A 1 110 ? 18.503 -7.646 -5.111 1.00 93.12 110 ALA A N 1
ATOM 846 C CA . ALA A 1 110 ? 18.295 -8.754 -6.030 1.00 93.12 110 ALA A CA 1
ATOM 847 C C . ALA A 1 110 ? 16.787 -9.052 -6.076 1.00 93.12 110 ALA A C 1
ATOM 849 O O . ALA A 1 110 ? 16.324 -9.846 -5.258 1.00 93.12 110 ALA A O 1
ATOM 850 N N . PRO A 1 111 ? 16.024 -8.390 -6.967 1.00 95.06 111 PRO A N 1
ATOM 851 C CA . PRO A 1 111 ? 14.575 -8.545 -7.019 1.00 95.06 111 PRO A CA 1
ATOM 852 C C . PRO A 1 111 ? 14.177 -9.982 -7.356 1.00 95.06 111 PRO A C 1
ATOM 854 O O . PRO A 1 111 ? 14.675 -10.573 -8.316 1.00 95.06 111 PRO A O 1
ATOM 857 N N . ASP A 1 112 ? 13.261 -10.535 -6.567 1.00 94.62 112 ASP A N 1
ATOM 858 C CA . ASP A 1 112 ? 12.639 -11.833 -6.822 1.00 94.62 112 ASP A CA 1
ATOM 859 C C . ASP A 1 112 ? 11.475 -11.655 -7.809 1.00 94.62 112 ASP A C 1
ATOM 861 O O . ASP A 1 112 ? 10.492 -10.976 -7.506 1.00 94.62 112 ASP A O 1
ATOM 865 N N . THR A 1 113 ? 11.566 -12.274 -8.990 1.00 94.12 113 THR A N 1
ATOM 866 C CA . THR A 1 113 ? 10.544 -12.145 -10.043 1.00 94.12 113 THR A CA 1
ATOM 867 C C . THR A 1 113 ? 9.179 -12.664 -9.603 1.00 94.12 113 THR A C 1
ATOM 869 O O . THR A 1 113 ? 8.173 -12.030 -9.891 1.00 94.12 113 THR A O 1
ATOM 872 N N . SER A 1 114 ? 9.125 -13.751 -8.827 1.00 93.62 114 SER A N 1
ATOM 873 C CA . SER A 1 114 ? 7.859 -14.291 -8.316 1.00 93.62 114 SER A CA 1
ATOM 874 C C . SER A 1 114 ? 7.226 -13.340 -7.305 1.00 93.62 114 SER A C 1
ATOM 876 O O . SER A 1 114 ? 6.007 -13.168 -7.279 1.00 93.62 114 SER A O 1
ATOM 878 N N . LYS A 1 115 ? 8.037 -12.692 -6.462 1.00 93.56 115 LYS A N 1
ATOM 879 C CA . LYS A 1 115 ? 7.548 -11.652 -5.552 1.00 93.56 115 LYS A CA 1
ATOM 880 C C . LYS A 1 115 ? 7.002 -10.458 -6.332 1.00 93.56 115 LYS A C 1
ATOM 882 O O . LYS A 1 115 ? 5.895 -10.019 -6.028 1.00 93.56 115 LYS A O 1
ATOM 887 N N . VAL A 1 116 ? 7.747 -9.975 -7.328 1.00 97.19 116 VAL A N 1
ATOM 888 C CA . VAL A 1 116 ? 7.355 -8.852 -8.193 1.00 97.19 116 VAL A CA 1
ATOM 889 C C . VAL A 1 116 ? 6.049 -9.156 -8.938 1.00 97.19 116 VAL A C 1
ATOM 891 O O . VAL A 1 116 ? 5.137 -8.332 -8.922 1.00 97.19 116 VAL A O 1
ATOM 894 N N . ASP A 1 117 ? 5.899 -10.355 -9.501 1.00 93.56 117 ASP A N 1
ATOM 895 C CA . ASP A 1 117 ? 4.677 -10.773 -10.200 1.00 93.56 117 ASP A CA 1
ATOM 896 C C . ASP A 1 117 ? 3.449 -10.774 -9.289 1.00 93.56 117 ASP A C 1
ATOM 898 O O . ASP A 1 117 ? 2.370 -10.327 -9.689 1.00 93.56 117 ASP A O 1
ATOM 902 N N . ASN A 1 118 ? 3.607 -11.249 -8.050 1.00 92.00 118 ASN A N 1
ATOM 903 C CA . ASN A 1 118 ? 2.524 -11.257 -7.071 1.00 92.00 118 ASN A CA 1
ATOM 904 C C . ASN A 1 118 ? 2.064 -9.835 -6.731 1.00 92.00 118 ASN A C 1
ATOM 906 O O . ASN A 1 118 ? 0.865 -9.558 -6.753 1.00 92.00 118 ASN A O 1
ATOM 910 N N . VAL A 1 119 ? 2.994 -8.918 -6.448 1.00 95.88 119 VAL A N 1
ATOM 911 C CA . VAL A 1 119 ? 2.633 -7.534 -6.098 1.00 95.88 119 VAL A CA 1
ATOM 912 C C . VAL A 1 119 ? 2.103 -6.748 -7.304 1.00 95.88 119 VAL A C 1
ATOM 914 O O . VAL A 1 119 ? 1.172 -5.963 -7.141 1.00 95.88 119 VAL A O 1
ATOM 917 N N . LEU A 1 120 ? 2.587 -7.014 -8.525 1.00 97.88 120 LEU A N 1
ATOM 918 C CA . LEU A 1 120 ? 2.018 -6.450 -9.758 1.00 97.88 120 LEU A CA 1
ATOM 919 C C . LEU A 1 120 ? 0.589 -6.943 -10.016 1.00 97.88 120 LEU A C 1
ATOM 921 O O . LEU A 1 120 ? -0.258 -6.165 -10.452 1.00 97.88 120 LEU A O 1
ATOM 925 N N . ALA A 1 121 ? 0.300 -8.219 -9.742 1.00 93.44 121 ALA A N 1
ATOM 926 C CA . ALA A 1 121 ? -1.055 -8.756 -9.854 1.00 93.44 121 ALA A CA 1
ATOM 927 C C . ALA A 1 121 ? -2.012 -8.096 -8.848 1.00 93.44 121 ALA A C 1
ATOM 929 O O . ALA A 1 121 ? -3.138 -7.747 -9.211 1.00 93.44 121 ALA A O 1
ATOM 930 N N . VAL A 1 122 ? -1.553 -7.879 -7.609 1.00 91.25 122 VAL A N 1
ATOM 931 C CA . VAL A 1 122 ? -2.313 -7.137 -6.593 1.00 91.25 122 VAL A CA 1
ATOM 932 C C . VAL A 1 122 ? -2.587 -5.715 -7.073 1.00 91.25 122 VAL A C 1
ATOM 934 O O . VAL A 1 122 ? -3.751 -5.342 -7.159 1.00 91.25 122 VAL A O 1
ATOM 937 N N . LEU A 1 123 ? -1.561 -4.960 -7.483 1.00 96.88 123 LEU A N 1
ATOM 938 C CA . LEU A 1 123 ? -1.732 -3.590 -7.976 1.00 96.88 123 LEU A CA 1
ATOM 939 C C . LEU A 1 123 ? -2.672 -3.517 -9.188 1.00 96.88 123 LEU A C 1
ATOM 941 O O . LEU A 1 123 ? -3.544 -2.656 -9.225 1.00 96.88 123 LEU A O 1
ATOM 945 N N . SER A 1 124 ? -2.549 -4.433 -10.152 1.00 96.38 124 SER A N 1
ATOM 946 C CA . SER A 1 124 ? -3.454 -4.491 -11.307 1.00 96.38 124 SER A CA 1
ATOM 947 C C . SER A 1 124 ? -4.908 -4.723 -10.892 1.00 96.38 124 SER A C 1
ATOM 949 O O . SER A 1 124 ? -5.807 -4.119 -11.469 1.00 96.38 124 SER A O 1
ATOM 951 N N . THR A 1 125 ? -5.148 -5.584 -9.900 1.00 91.81 125 THR A N 1
ATOM 952 C CA . THR A 1 125 ? -6.501 -5.841 -9.386 1.00 91.81 125 THR A CA 1
ATOM 953 C C . THR A 1 125 ? -7.019 -4.631 -8.607 1.00 91.81 125 THR A C 1
ATOM 955 O O . THR A 1 125 ? -8.199 -4.307 -8.682 1.00 91.81 125 THR A O 1
ATOM 958 N N . THR A 1 126 ? -6.153 -3.946 -7.856 1.00 91.50 126 THR A N 1
ATOM 959 C CA . THR A 1 126 ? -6.518 -2.733 -7.116 1.00 91.50 126 THR A CA 1
ATOM 960 C C . THR A 1 126 ? -6.810 -1.569 -8.054 1.00 91.50 126 THR A C 1
ATOM 962 O O . THR A 1 126 ? -7.734 -0.824 -7.790 1.00 91.50 126 THR A O 1
ATOM 965 N N . LEU A 1 127 ? -6.098 -1.410 -9.170 1.00 94.31 127 LEU A N 1
ATOM 966 C CA . LEU A 1 127 ? -6.411 -0.363 -10.153 1.00 94.31 127 LEU A CA 1
ATOM 967 C C . LEU A 1 127 ? -7.765 -0.582 -10.840 1.00 94.31 127 LEU A C 1
ATOM 969 O O . LEU A 1 127 ? -8.465 0.390 -11.096 1.00 94.31 127 LEU A O 1
ATOM 973 N N . ALA A 1 128 ? -8.143 -1.840 -11.083 1.00 92.00 128 ALA A N 1
ATOM 974 C CA . ALA A 1 128 ? -9.430 -2.189 -11.688 1.00 92.00 128 ALA A CA 1
ATOM 975 C C . ALA A 1 128 ? -10.628 -2.000 -10.734 1.00 92.00 128 ALA A C 1
ATOM 977 O O . ALA A 1 128 ? -11.768 -1.864 -11.186 1.00 92.00 128 ALA A O 1
ATOM 978 N N . ASP A 1 129 ? -10.377 -2.025 -9.422 1.00 88.50 129 ASP A N 1
ATOM 979 C CA . ASP A 1 129 ? -11.359 -1.739 -8.373 1.00 88.50 129 ASP A CA 1
ATOM 980 C C . ASP A 1 129 ? -10.673 -1.085 -7.154 1.00 88.50 129 ASP A C 1
ATOM 982 O O . ASP A 1 129 ? -10.424 -1.745 -6.155 1.00 88.50 129 ASP A O 1
ATOM 986 N N . PRO A 1 130 ? -10.340 0.215 -7.176 1.00 87.75 130 PRO A N 1
ATOM 987 C CA . PRO A 1 130 ? -9.583 0.903 -6.115 1.00 87.75 130 PRO A CA 1
ATOM 988 C C . PRO A 1 130 ? -10.312 0.976 -4.787 1.00 87.75 130 PRO A C 1
ATOM 990 O O . PRO A 1 130 ? -9.711 1.121 -3.722 1.00 87.75 130 PRO A O 1
ATOM 993 N N . VAL A 1 131 ? -11.634 0.859 -4.841 1.00 80.19 131 VAL A N 1
ATOM 994 C CA . VAL A 1 131 ? -12.483 0.810 -3.655 1.00 80.19 131 VAL A CA 1
ATOM 995 C C . VAL A 1 131 ? -12.425 -0.569 -3.008 1.00 80.19 131 VAL A C 1
ATOM 997 O O . VAL A 1 131 ? -13.085 -0.719 -1.983 1.00 80.19 131 VAL A O 1
ATOM 1000 N N . GLN A 1 132 ? -11.657 -1.517 -3.594 1.00 63.56 132 GLN A N 1
ATOM 1001 C CA . GLN A 1 132 ? -11.706 -2.963 -3.386 1.00 63.56 132 GLN A CA 1
ATOM 1002 C C . GLN A 1 132 ? -12.555 -3.312 -2.198 1.00 63.56 132 GLN A C 1
ATOM 1004 O O . GLN A 1 132 ? -12.157 -3.184 -1.032 1.00 63.56 132 GLN A O 1
ATOM 1009 N N . SER A 1 133 ? -13.747 -3.761 -2.554 1.00 47.06 133 SER A N 1
ATOM 1010 C CA . SER A 1 133 ? -14.700 -4.305 -1.632 1.00 47.06 133 SER A CA 1
ATOM 1011 C C . SER A 1 133 ? -14.208 -5.626 -1.057 1.00 47.06 133 SER A C 1
ATOM 1013 O O . SER A 1 133 ? -14.752 -6.667 -1.385 1.00 47.06 133 SER A O 1
ATOM 1015 N N . GLY A 1 134 ? -13.149 -5.583 -0.247 1.00 43.38 134 GLY A N 1
ATOM 1016 C CA . GLY A 1 134 ? -12.442 -6.760 0.218 1.00 43.38 134 GLY A CA 1
ATOM 1017 C C . GLY A 1 134 ? -11.721 -7.498 -0.905 1.00 43.38 134 GLY A C 1
ATOM 1018 O O . GLY A 1 134 ? -12.287 -7.887 -1.922 1.00 43.38 134 GLY A O 1
ATOM 1019 N N . SER A 1 135 ? -10.455 -7.820 -0.665 1.00 46.06 135 SER A N 1
ATOM 1020 C CA . SER A 1 135 ? -9.885 -9.036 -1.241 1.00 46.06 135 SER A CA 1
ATOM 1021 C C . SER A 1 135 ? -10.876 -10.198 -1.048 1.00 46.06 135 SER A C 1
ATOM 1023 O O . SER A 1 135 ? -11.616 -10.210 -0.064 1.00 46.06 135 SER A O 1
ATOM 1025 N N . ALA A 1 136 ? -10.872 -11.184 -1.948 1.00 47.75 136 ALA A N 1
ATOM 1026 C CA . ALA A 1 136 ? -11.681 -12.409 -1.915 1.00 47.75 136 ALA A CA 1
ATOM 1027 C C . ALA A 1 136 ? -11.397 -13.337 -0.701 1.00 47.75 136 ALA A C 1
ATOM 1029 O O . ALA A 1 136 ? -11.294 -14.556 -0.826 1.00 47.75 136 ALA A O 1
ATOM 1030 N N . GLY A 1 137 ? -11.248 -12.771 0.491 1.00 49.38 137 GLY A N 1
ATOM 1031 C CA . GLY A 1 137 ? -11.185 -13.421 1.780 1.00 49.38 137 GLY A CA 1
ATOM 1032 C C . GLY A 1 137 ? -12.356 -12.910 2.600 1.00 49.38 137 GLY A C 1
ATOM 1033 O O . GLY A 1 137 ? -12.347 -11.778 3.077 1.00 49.38 137 GLY A O 1
ATOM 1034 N N . GLY A 1 138 ? -13.377 -13.752 2.763 1.00 57.47 138 GLY A N 1
ATOM 1035 C CA . GLY A 1 138 ? -14.455 -13.478 3.709 1.00 57.47 138 GLY A CA 1
ATOM 1036 C C . GLY A 1 138 ? -13.911 -13.150 5.104 1.00 57.47 138 GLY A C 1
ATOM 1037 O O . GLY A 1 138 ? -12.761 -13.444 5.405 1.00 57.47 138 GLY A O 1
ATOM 1038 N N . VAL A 1 139 ? -14.752 -12.549 5.948 1.00 72.06 139 VAL A N 1
ATOM 1039 C CA . VAL A 1 139 ? -14.488 -12.106 7.333 1.00 72.06 139 VAL A CA 1
ATOM 1040 C C . VAL A 1 139 ? -13.088 -12.449 7.877 1.00 72.06 139 VAL A C 1
ATOM 1042 O O . VAL A 1 139 ? -12.884 -13.486 8.522 1.00 72.06 139 VAL A O 1
ATOM 1045 N N . ARG A 1 140 ? -12.123 -11.548 7.664 1.00 78.75 140 ARG A N 1
ATOM 1046 C CA . ARG A 1 140 ? -10.824 -11.590 8.332 1.00 78.75 140 ARG A CA 1
ATOM 1047 C C . ARG A 1 140 ? -11.060 -11.394 9.822 1.00 78.75 140 ARG A C 1
ATOM 1049 O O . ARG A 1 140 ? -11.766 -10.476 10.244 1.00 78.75 140 ARG A O 1
ATOM 1056 N N . ARG A 1 141 ? -10.466 -12.267 10.634 1.00 84.31 141 ARG A N 1
ATOM 1057 C CA . ARG A 1 141 ? -10.577 -12.214 12.093 1.00 84.31 141 ARG A CA 1
ATOM 1058 C C . ARG A 1 141 ? -9.218 -12.034 12.743 1.00 84.31 141 ARG A C 1
ATOM 1060 O O . ARG A 1 141 ? -8.261 -12.708 12.374 1.00 84.31 141 ARG A O 1
ATOM 1067 N N . VAL A 1 142 ? -9.160 -11.187 13.763 1.00 81.88 142 VAL A N 1
ATOM 1068 C CA . VAL A 1 142 ? -8.017 -11.055 14.671 1.00 81.88 142 VAL A CA 1
ATOM 1069 C C . VAL A 1 142 ? -8.502 -11.419 16.066 1.00 81.88 142 VAL A C 1
ATOM 1071 O O . VAL A 1 142 ? -9.512 -10.899 16.524 1.00 81.88 142 VAL A O 1
ATOM 1074 N N . ALA A 1 143 ? -7.836 -12.367 16.729 1.00 84.12 143 ALA A N 1
ATOM 1075 C CA . ALA A 1 143 ? -8.257 -12.871 18.044 1.00 84.12 143 ALA A CA 1
ATOM 1076 C C . ALA A 1 143 ? -9.748 -13.297 18.110 1.00 84.12 143 ALA A C 1
ATOM 1078 O O . ALA A 1 143 ? -10.408 -13.141 19.131 1.00 84.12 143 ALA A O 1
ATOM 1079 N N . GLY A 1 144 ? -10.296 -13.816 17.003 1.00 84.12 144 GLY A N 1
ATOM 1080 C CA . GLY A 1 144 ? -11.706 -14.214 16.890 1.00 84.12 144 GLY A CA 1
ATOM 1081 C C . GLY A 1 144 ? -12.686 -13.073 16.577 1.00 84.12 144 GLY A C 1
ATOM 1082 O O . GLY A 1 144 ? -13.826 -13.349 16.200 1.00 84.12 144 GLY A O 1
ATOM 1083 N N . VAL A 1 145 ? -12.250 -11.815 16.636 1.00 87.81 145 VAL A N 1
ATOM 1084 C CA . VAL A 1 145 ? -13.051 -10.624 16.317 1.00 87.81 145 VAL A CA 1
ATOM 1085 C C . VAL A 1 145 ? -12.952 -10.327 14.825 1.00 87.81 145 VAL A C 1
ATOM 1087 O O . VAL A 1 145 ? -11.859 -10.348 14.265 1.00 87.81 145 VAL A O 1
ATOM 1090 N N . ALA A 1 146 ? -14.089 -10.089 14.171 1.00 88.06 146 ALA A N 1
ATOM 1091 C CA . ALA A 1 146 ? -14.121 -9.674 12.772 1.00 88.06 146 ALA A CA 1
ATOM 1092 C C . ALA A 1 146 ? -13.511 -8.274 12.633 1.00 88.06 146 ALA A C 1
ATOM 1094 O O . ALA A 1 146 ? -13.951 -7.358 13.316 1.00 88.06 146 ALA A O 1
ATOM 1095 N N . VAL A 1 147 ? -12.508 -8.136 11.767 1.00 86.75 147 VAL A N 1
ATOM 1096 C CA . VAL A 1 147 ? -11.906 -6.841 11.393 1.00 86.75 147 VAL A CA 1
ATOM 1097 C C . VAL A 1 147 ? -12.288 -6.431 9.971 1.00 86.75 147 VAL A C 1
ATOM 1099 O O . VAL A 1 147 ? -11.948 -5.348 9.517 1.00 86.75 147 VAL A O 1
ATOM 1102 N N . THR A 1 148 ? -13.018 -7.295 9.265 1.00 82.88 148 THR A N 1
ATOM 1103 C CA . THR A 1 148 ? -13.649 -6.970 7.990 1.00 82.88 148 THR A CA 1
ATOM 1104 C C . THR A 1 148 ? -15.140 -7.292 8.026 1.00 82.88 148 THR A C 1
ATOM 1106 O O . THR A 1 148 ? -15.588 -8.130 8.818 1.00 82.88 148 THR A O 1
ATOM 1109 N N . ASP A 1 149 ? -15.911 -6.657 7.149 1.00 79.75 149 ASP A N 1
ATOM 1110 C CA . ASP A 1 149 ? -17.323 -6.943 6.943 1.00 79.75 149 ASP A CA 1
ATOM 1111 C C . ASP A 1 149 ? -17.548 -8.294 6.231 1.00 79.75 149 ASP A C 1
ATOM 1113 O O . ASP A 1 149 ? -16.613 -9.040 5.912 1.00 79.75 149 ASP A O 1
ATOM 1117 N N . ALA A 1 150 ? -18.820 -8.633 6.002 1.00 72.31 150 ALA A N 1
ATOM 1118 C CA . ALA A 1 150 ? -19.217 -9.871 5.330 1.00 72.31 150 ALA A CA 1
ATOM 1119 C C . ALA A 1 150 ? -18.707 -9.970 3.882 1.00 72.31 150 ALA A C 1
ATOM 1121 O O . ALA A 1 150 ? -18.570 -11.076 3.363 1.00 72.31 150 ALA A O 1
ATOM 1122 N N . ASN A 1 151 ? -18.416 -8.829 3.262 1.00 62.69 151 ASN A N 1
ATOM 1123 C CA . ASN A 1 151 ? -17.896 -8.726 1.908 1.00 62.69 151 ASN A CA 1
ATOM 1124 C C . ASN A 1 151 ? -16.359 -8.637 1.893 1.00 62.69 151 ASN A C 1
ATOM 1126 O O . ASN A 1 151 ? -15.779 -8.567 0.822 1.00 62.69 151 ASN A O 1
ATOM 1130 N N . GLY A 1 152 ? -15.695 -8.661 3.055 1.00 66.75 152 GLY A N 1
ATOM 1131 C CA . GLY A 1 152 ? -14.239 -8.5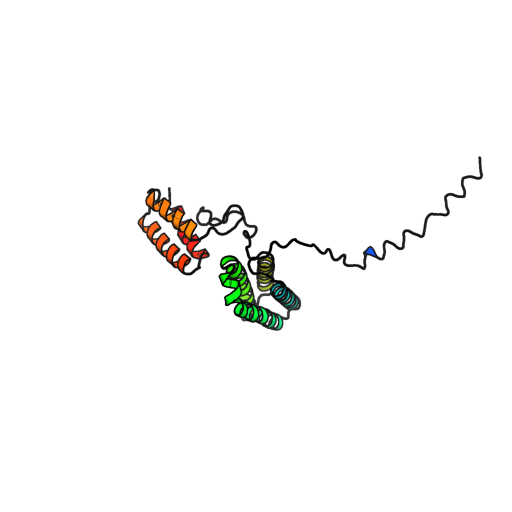92 3.165 1.00 66.75 152 GLY A CA 1
ATOM 1132 C C . GLY A 1 152 ? -13.666 -7.174 3.267 1.00 66.75 152 GLY A C 1
ATOM 1133 O O . GLY A 1 152 ? -12.447 -7.038 3.356 1.00 66.75 152 GLY A O 1
ATOM 1134 N N . HIS A 1 153 ? -14.490 -6.121 3.313 1.00 73.38 153 HIS A N 1
ATOM 1135 C CA . HIS A 1 153 ? -14.003 -4.751 3.515 1.00 73.38 153 HIS A CA 1
ATOM 1136 C C . HIS A 1 153 ? -13.479 -4.567 4.927 1.00 73.38 153 HIS A C 1
ATOM 1138 O O . HIS A 1 153 ? -14.166 -4.948 5.872 1.00 73.38 153 HIS A O 1
ATOM 1144 N N . ALA A 1 154 ? -12.330 -3.914 5.090 1.00 81.00 154 ALA A N 1
ATOM 1145 C CA . ALA A 1 154 ? -11.875 -3.488 6.408 1.00 81.00 154 ALA A CA 1
ATOM 1146 C C . ALA A 1 154 ? -12.947 -2.629 7.099 1.00 81.00 154 ALA A C 1
ATOM 1148 O O . ALA A 1 154 ? -13.563 -1.754 6.488 1.00 81.00 154 ALA A O 1
ATOM 1149 N N . ILE A 1 155 ? -13.200 -2.922 8.374 1.00 85.00 155 ILE A N 1
ATOM 1150 C CA . ILE A 1 155 ? -14.079 -2.099 9.203 1.00 85.00 155 ILE A CA 1
ATOM 1151 C C . ILE A 1 155 ? -13.306 -0.811 9.533 1.00 85.00 155 ILE A C 1
ATOM 1153 O O . ILE A 1 155 ? -12.171 -0.920 9.984 1.00 85.00 155 ILE A O 1
ATOM 1157 N N . PRO A 1 156 ? -13.887 0.393 9.369 1.00 89.25 156 PRO A N 1
ATOM 1158 C CA . PRO A 1 156 ? -13.192 1.639 9.698 1.00 89.25 156 PRO A CA 1
ATOM 1159 C C . PRO A 1 156 ? -12.710 1.667 11.154 1.00 89.25 156 PRO A C 1
ATOM 1161 O O . PRO A 1 156 ? -13.464 1.272 12.059 1.00 89.25 156 PRO A O 1
ATOM 1164 N N . CYS A 1 157 ? -11.498 2.176 11.401 1.00 93.00 157 CYS A N 1
ATOM 1165 C CA . CYS A 1 157 ? -10.872 2.134 12.725 1.00 93.00 157 CYS A CA 1
ATOM 1166 C C . CYS A 1 157 ? -11.726 2.822 13.806 1.00 93.00 157 CYS A C 1
ATOM 1168 O O . CYS A 1 157 ? -11.803 2.354 14.948 1.00 93.00 157 CYS A O 1
ATOM 1170 N N . GLU A 1 158 ? -12.477 3.874 13.464 1.00 91.38 158 GLU A N 1
ATOM 1171 C CA . GLU A 1 158 ? -13.389 4.554 14.387 1.00 91.38 158 GLU A CA 1
ATOM 1172 C C . GLU A 1 158 ? -14.544 3.660 14.835 1.00 91.38 158 GLU A C 1
ATOM 1174 O O . GLU A 1 158 ? -14.990 3.765 15.981 1.00 91.38 158 GLU A O 1
ATOM 1179 N N . THR A 1 159 ? -15.017 2.772 13.958 1.00 93.38 159 THR A N 1
ATOM 1180 C CA . THR A 1 159 ? -16.103 1.828 14.254 1.00 93.38 159 THR A CA 1
ATOM 1181 C C . THR A 1 159 ? -15.625 0.789 15.265 1.00 93.38 159 THR A C 1
ATOM 1183 O O . THR A 1 159 ? -16.258 0.602 16.307 1.00 93.38 159 THR A O 1
ATOM 1186 N N . MET A 1 160 ? -14.446 0.208 15.036 1.00 93.38 160 MET A N 1
ATOM 1187 C CA . MET A 1 160 ? -13.813 -0.720 15.979 1.00 93.38 160 MET A CA 1
ATOM 1188 C C . MET A 1 160 ? -13.541 -0.051 17.336 1.00 93.38 160 MET A C 1
ATOM 1190 O O . MET A 1 160 ? -13.841 -0.608 18.395 1.00 93.38 160 MET A O 1
ATOM 1194 N N . LEU A 1 161 ? -13.051 1.192 17.337 1.00 95.50 161 LEU A N 1
ATOM 1195 C CA . LEU A 1 161 ? -12.843 1.966 18.563 1.00 95.50 161 LEU A CA 1
ATOM 1196 C C . LEU A 1 161 ? -14.153 2.267 19.308 1.00 95.50 161 LEU A C 1
ATOM 1198 O O . LEU A 1 161 ? -14.161 2.314 20.543 1.00 95.50 161 LEU A O 1
ATOM 1202 N N . GLN A 1 162 ? -15.267 2.483 18.602 1.00 95.50 162 GLN A N 1
ATOM 1203 C CA . GLN A 1 162 ? -16.591 2.619 19.219 1.00 95.50 162 GLN A CA 1
ATOM 1204 C C . GLN A 1 162 ? -17.052 1.311 19.870 1.00 95.50 162 GLN A C 1
ATOM 1206 O O . GLN A 1 162 ? -17.573 1.354 20.988 1.00 95.50 162 GLN A O 1
ATOM 1211 N N . ASP A 1 163 ? -16.820 0.162 19.233 1.00 94.25 163 ASP A N 1
ATOM 1212 C CA . ASP A 1 163 ? -17.106 -1.151 19.821 1.00 94.25 163 ASP A CA 1
ATOM 1213 C C . ASP A 1 163 ? -16.289 -1.377 21.101 1.00 94.25 163 ASP A C 1
ATOM 1215 O O . ASP A 1 163 ? -16.851 -1.758 22.131 1.00 94.25 163 ASP A O 1
ATOM 1219 N N . VAL A 1 164 ? -14.990 -1.045 21.092 1.00 95.44 164 VAL A N 1
ATOM 1220 C CA . VAL A 1 164 ? -14.129 -1.114 22.288 1.00 95.44 164 VAL A CA 1
ATOM 1221 C C . VAL A 1 164 ? -14.673 -0.223 23.408 1.00 95.44 164 VAL A C 1
ATOM 1223 O O . VAL A 1 164 ? -14.797 -0.669 24.551 1.00 95.44 164 VAL A O 1
ATOM 1226 N N . ARG A 1 165 ? -15.054 1.029 23.104 1.00 95.69 165 ARG A N 1
ATOM 1227 C CA . ARG A 1 165 ? -15.664 1.945 24.091 1.00 95.69 165 ARG A CA 1
ATOM 1228 C C . ARG A 1 165 ? -16.956 1.374 24.670 1.00 95.69 165 ARG A C 1
ATOM 1230 O O . ARG A 1 165 ? -17.176 1.486 25.875 1.00 95.69 165 ARG A O 1
ATOM 1237 N N . ARG A 1 166 ? -17.789 0.746 23.837 1.00 95.75 166 ARG A N 1
ATOM 1238 C CA . ARG A 1 166 ? -19.051 0.116 24.251 1.00 95.75 166 ARG A CA 1
ATOM 1239 C C . ARG A 1 166 ? -18.816 -1.097 25.153 1.00 95.75 166 ARG A C 1
ATOM 1241 O O . ARG A 1 166 ? -19.503 -1.256 26.160 1.00 95.75 166 ARG A O 1
ATOM 1248 N N . ALA A 1 167 ? -17.830 -1.932 24.838 1.00 94.31 167 ALA A N 1
ATOM 1249 C CA . ALA A 1 167 ? -17.451 -3.075 25.669 1.00 94.31 167 ALA A CA 1
ATOM 1250 C C . ALA A 1 167 ? -16.876 -2.628 27.030 1.00 94.31 167 ALA A C 1
ATOM 1252 O O . ALA A 1 167 ? -17.203 -3.190 28.076 1.00 94.31 167 ALA A O 1
ATOM 1253 N N . LEU A 1 168 ? -16.078 -1.554 27.039 1.00 94.00 168 LEU A N 1
ATOM 1254 C CA . LEU A 1 168 ? -15.557 -0.943 28.266 1.00 94.00 168 LEU A CA 1
ATOM 1255 C C . LEU A 1 168 ? -16.662 -0.317 29.132 1.00 94.00 168 LEU A C 1
ATOM 1257 O O . LEU A 1 168 ? -16.593 -0.412 30.361 1.00 94.00 168 LEU A O 1
ATOM 1261 N N . SER A 1 169 ? -17.665 0.328 28.527 1.00 93.88 169 SER A N 1
ATOM 1262 C CA . SER A 1 169 ? -18.753 0.990 29.260 1.00 93.88 169 SER A CA 1
ATOM 1263 C C . SER A 1 169 ? -19.811 0.016 29.782 1.00 93.88 169 SER A C 1
ATOM 1265 O O . SER A 1 169 ? -20.318 0.214 30.882 1.00 93.88 169 SER A O 1
ATOM 1267 N N . SER A 1 170 ? -20.094 -1.062 29.048 1.00 92.88 170 SER A N 1
ATOM 1268 C CA . SER A 1 170 ? -21.021 -2.127 29.473 1.00 92.88 170 SER A CA 1
ATOM 1269 C C . SER A 1 170 ? -20.480 -2.999 30.611 1.00 92.88 170 SER A C 1
ATOM 1271 O O . SER A 1 170 ? -21.248 -3.712 31.250 1.00 92.88 170 SER A O 1
ATOM 1273 N N . GLY A 1 171 ? -19.176 -2.929 30.901 1.00 89.19 171 GLY A N 1
ATOM 1274 C CA . GLY A 1 171 ? -18.549 -3.728 31.955 1.00 89.19 171 GLY A CA 1
ATOM 1275 C C . GLY A 1 171 ? -18.268 -5.180 31.555 1.00 89.19 171 GLY A C 1
ATOM 1276 O O . GLY A 1 171 ? -17.893 -5.968 32.416 1.00 89.19 171 GLY A O 1
ATOM 1277 N N . SER A 1 172 ? -18.399 -5.524 30.269 1.00 88.75 172 SER A N 1
ATOM 1278 C CA . SER A 1 172 ? -18.155 -6.874 29.737 1.00 88.75 172 SER A CA 1
ATOM 1279 C C . SER A 1 172 ? -16.677 -7.280 29.719 1.00 88.75 172 SER A C 1
ATOM 1281 O O . SER A 1 172 ? -16.354 -8.444 29.508 1.00 88.75 172 SER A O 1
ATOM 1283 N N . ILE A 1 173 ? -15.753 -6.339 29.928 1.00 91.75 173 ILE A N 1
ATOM 1284 C CA . ILE A 1 173 ? -14.309 -6.595 29.895 1.00 91.75 173 ILE A CA 1
ATOM 1285 C C . ILE A 1 173 ? -13.777 -6.860 31.305 1.00 91.75 173 ILE A C 1
ATOM 1287 O O . ILE A 1 173 ? -13.765 -5.961 32.149 1.00 91.75 173 ILE A O 1
ATOM 1291 N N . SER A 1 174 ? -13.255 -8.069 31.537 1.00 84.06 174 SER A N 1
ATOM 1292 C CA . SER A 1 174 ? -12.676 -8.446 32.836 1.00 84.06 174 SER A CA 1
ATOM 1293 C C . SER A 1 174 ? -11.306 -7.809 33.108 1.00 84.06 174 SER A C 1
ATOM 1295 O O . SER A 1 174 ? -10.983 -7.517 34.254 1.00 84.06 174 SER A O 1
ATOM 1297 N N . GLU A 1 175 ? -10.498 -7.566 32.070 1.00 93.12 175 GLU A N 1
ATOM 1298 C CA . GLU A 1 175 ? -9.159 -6.953 32.170 1.00 93.12 175 GLU A CA 1
ATOM 1299 C C . GLU A 1 175 ? -9.191 -5.477 31.724 1.00 93.12 175 GLU A C 1
ATOM 1301 O O . GLU A 1 175 ? -8.617 -5.103 30.698 1.00 93.12 175 GLU A O 1
ATOM 1306 N N . ARG A 1 176 ? -9.901 -4.627 32.480 1.00 93.56 176 ARG A N 1
ATOM 1307 C CA . ARG A 1 176 ? -10.218 -3.246 32.064 1.00 93.56 176 ARG A CA 1
ATOM 1308 C C . ARG A 1 176 ? -8.981 -2.391 31.760 1.00 93.56 176 ARG A C 1
ATOM 1310 O O . ARG A 1 176 ? -8.941 -1.754 30.712 1.00 93.56 176 ARG A O 1
ATOM 1317 N N . ASP A 1 177 ? -7.958 -2.428 32.613 1.00 95.62 177 ASP A N 1
ATOM 1318 C CA . ASP A 1 177 ? -6.739 -1.615 32.446 1.00 95.62 177 ASP A CA 1
ATOM 1319 C C . ASP A 1 177 ? -5.962 -1.985 31.174 1.00 95.62 177 ASP A C 1
ATOM 1321 O O . ASP A 1 177 ? -5.465 -1.127 30.436 1.00 95.62 177 ASP A O 1
ATOM 1325 N N . LYS A 1 178 ? -5.902 -3.284 30.869 1.00 95.94 178 LYS A N 1
ATOM 1326 C CA . LYS A 1 178 ? -5.276 -3.795 29.648 1.00 95.94 178 LYS A CA 1
ATOM 1327 C C . LYS A 1 178 ? -6.062 -3.376 28.411 1.00 95.94 178 LYS A C 1
ATOM 1329 O O . LYS A 1 178 ? -5.459 -2.931 27.438 1.00 95.94 178 LYS A O 1
ATOM 1334 N N . ALA A 1 179 ? -7.390 -3.456 28.458 1.00 95.56 179 ALA A N 1
ATOM 1335 C CA . ALA A 1 179 ? -8.237 -2.989 27.366 1.00 95.56 179 ALA A CA 1
ATOM 1336 C C . ALA A 1 179 ? -8.121 -1.474 27.140 1.00 95.56 179 ALA A C 1
ATOM 1338 O O . ALA A 1 179 ? -8.054 -1.046 25.993 1.00 95.56 179 ALA A O 1
ATOM 1339 N N . MET A 1 180 ? -8.011 -0.664 28.199 1.00 96.06 180 MET A N 1
ATOM 1340 C CA . MET A 1 180 ? -7.757 0.779 28.072 1.00 96.06 180 MET A CA 1
ATOM 1341 C C . MET A 1 180 ? -6.378 1.070 27.464 1.00 96.06 180 MET A C 1
ATOM 1343 O O . MET A 1 180 ? -6.247 1.956 26.624 1.00 96.06 180 MET A O 1
ATOM 1347 N N . THR A 1 181 ? -5.356 0.289 27.819 1.00 97.88 181 THR A N 1
ATOM 1348 C CA . THR A 1 181 ? -4.019 0.410 27.212 1.00 97.88 181 THR A CA 1
ATOM 1349 C C . THR A 1 181 ? -4.053 0.089 25.716 1.00 97.88 181 THR A C 1
ATOM 1351 O O . THR A 1 181 ? -3.470 0.811 24.908 1.00 97.88 181 THR A O 1
ATOM 1354 N N . LEU A 1 182 ? -4.747 -0.987 25.336 1.00 97.31 182 LEU A N 1
ATOM 1355 C CA . LEU A 1 182 ? -4.939 -1.367 23.936 1.00 97.31 182 LEU A CA 1
ATOM 1356 C C . LEU A 1 182 ? -5.748 -0.314 23.176 1.00 97.31 182 LEU A C 1
ATOM 1358 O O . LEU A 1 182 ? -5.378 0.037 22.062 1.00 97.31 182 LEU A O 1
ATOM 1362 N N . GLN A 1 183 ? -6.787 0.248 23.794 1.00 97.38 183 GLN A N 1
ATOM 1363 C CA . GLN A 1 183 ? -7.567 1.337 23.218 1.00 97.38 183 GLN A CA 1
ATOM 1364 C C . GLN A 1 183 ? -6.705 2.567 22.917 1.00 97.38 183 GLN A C 1
ATOM 1366 O O . GLN A 1 183 ? -6.808 3.115 21.825 1.00 97.38 183 GLN A O 1
ATOM 1371 N N . SER A 1 184 ? -5.843 2.996 23.843 1.00 97.81 184 SER A N 1
ATOM 1372 C CA . SER A 1 184 ? -4.948 4.134 23.598 1.00 97.81 184 SER A CA 1
ATOM 1373 C C . SER A 1 184 ? -4.007 3.878 22.420 1.00 97.81 184 SER A C 1
ATOM 1375 O O . SER A 1 184 ? -3.855 4.747 21.567 1.00 97.81 184 SER A O 1
ATOM 1377 N N . LYS A 1 185 ? -3.439 2.667 22.322 1.00 97.31 185 LYS A N 1
ATOM 1378 C CA . LYS A 1 185 ? -2.603 2.270 21.176 1.00 97.31 185 LYS A CA 1
ATOM 1379 C C . LYS A 1 185 ? -3.394 2.239 19.870 1.00 97.31 185 LYS A C 1
ATOM 1381 O O . LYS A 1 185 ? -2.899 2.690 18.845 1.00 97.31 185 LYS A O 1
ATOM 1386 N N . ALA A 1 186 ? -4.623 1.728 19.900 1.00 96.12 186 ALA A N 1
ATOM 1387 C CA . ALA A 1 186 ? -5.495 1.707 18.733 1.00 96.12 186 ALA A CA 1
ATOM 1388 C C . ALA A 1 186 ? -5.825 3.128 18.245 1.00 96.12 186 ALA A C 1
ATOM 1390 O O . ALA A 1 186 ? -5.779 3.379 17.044 1.00 96.12 186 ALA A O 1
ATOM 1391 N N . ILE A 1 187 ? -6.094 4.066 19.162 1.00 96.56 187 ILE A N 1
ATOM 1392 C CA . ILE A 1 187 ? -6.324 5.484 18.837 1.00 96.56 187 ILE A CA 1
ATOM 1393 C C . ILE A 1 187 ? -5.075 6.109 18.214 1.00 96.56 187 ILE A C 1
ATOM 1395 O O . ILE A 1 187 ? -5.187 6.805 17.213 1.00 96.56 187 ILE A O 1
ATOM 1399 N N . GLU A 1 188 ? -3.894 5.854 18.779 1.00 95.06 188 GLU A N 1
ATOM 1400 C CA . GLU A 1 188 ? -2.631 6.365 18.237 1.00 95.06 188 GLU A CA 1
ATOM 1401 C C . GLU A 1 188 ? -2.405 5.896 16.795 1.00 95.06 188 GLU A C 1
ATOM 1403 O O . GLU A 1 188 ? -2.077 6.708 15.936 1.00 95.06 188 GLU A O 1
ATOM 1408 N N . ARG A 1 189 ? -2.645 4.608 16.515 1.00 94.75 189 ARG A N 1
ATOM 1409 C CA . ARG A 1 189 ? -2.514 4.043 15.165 1.00 94.75 189 ARG A CA 1
ATOM 1410 C C . ARG A 1 189 ? -3.582 4.543 14.193 1.00 94.75 189 ARG A C 1
ATOM 1412 O O . ARG A 1 189 ? -3.229 4.925 13.089 1.00 94.75 189 ARG A O 1
ATOM 1419 N N . CYS A 1 190 ? -4.840 4.626 14.624 1.00 91.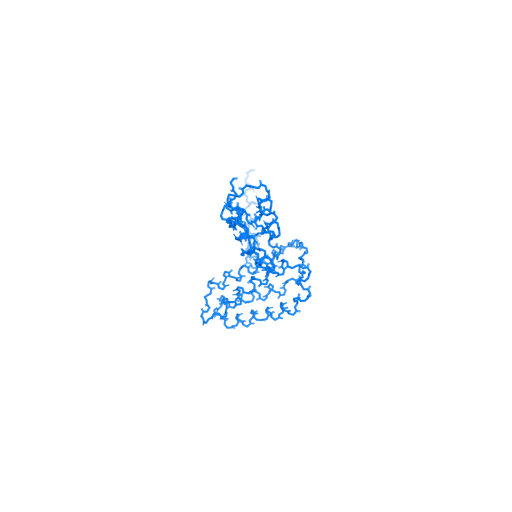88 190 CYS A N 1
ATOM 1420 C CA . CYS A 1 190 ? -5.950 5.160 13.817 1.00 91.88 190 CYS A CA 1
ATOM 1421 C C . CYS A 1 190 ? -5.701 6.634 13.447 1.00 91.88 190 CYS A C 1
ATO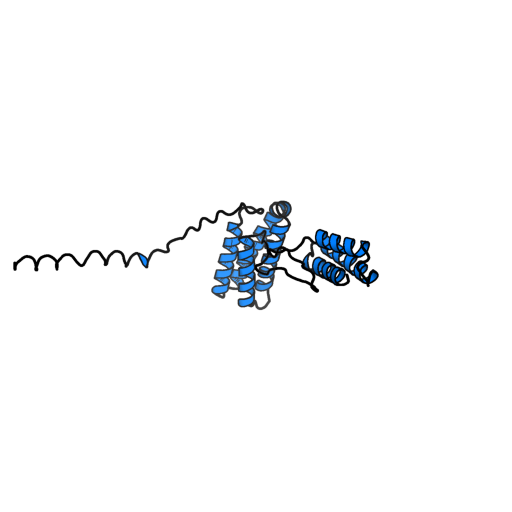M 1423 O O . CYS A 1 190 ? -5.829 7.022 12.296 1.00 91.88 190 CYS A O 1
ATOM 1425 N N . ASN A 1 191 ? -5.216 7.456 14.388 1.00 90.31 191 ASN A N 1
ATOM 1426 C CA . ASN A 1 191 ? -4.827 8.842 14.094 1.00 90.31 191 ASN A CA 1
ATOM 1427 C C . ASN A 1 191 ? -3.631 8.951 13.131 1.00 90.31 191 ASN A C 1
ATOM 1429 O O . ASN A 1 191 ? -3.438 10.002 12.521 1.00 90.31 191 ASN A O 1
ATOM 1433 N N . ALA A 1 192 ? -2.804 7.908 13.048 1.00 83.50 192 ALA A N 1
ATOM 1434 C CA . ALA A 1 192 ? -1.670 7.815 12.137 1.00 83.50 192 ALA A CA 1
ATOM 1435 C C . ALA A 1 192 ? -2.033 7.156 10.793 1.00 83.50 192 ALA A C 1
ATOM 1437 O O . ALA A 1 192 ? -1.117 6.872 10.027 1.00 83.50 192 ALA A O 1
ATOM 1438 N N . ASP A 1 193 ? -3.324 6.905 10.528 1.00 84.00 193 ASP A N 1
ATOM 1439 C CA . ASP A 1 193 ? -3.818 6.201 9.330 1.00 84.00 193 ASP A CA 1
ATOM 1440 C C . ASP A 1 193 ? -3.269 4.757 9.205 1.00 84.00 193 ASP A C 1
ATOM 1442 O O . ASP A 1 193 ? -3.268 4.145 8.143 1.00 84.00 193 ASP A O 1
ATOM 1446 N N . ASP A 1 194 ? -2.778 4.184 10.312 1.00 79.38 194 ASP A N 1
ATOM 1447 C CA . ASP A 1 194 ? -2.284 2.804 10.405 1.00 79.38 194 ASP A CA 1
ATOM 1448 C C . ASP A 1 194 ? -3.412 1.876 10.878 1.00 79.38 194 ASP A C 1
ATOM 1450 O O . ASP A 1 194 ? -3.406 1.328 11.993 1.00 79.38 194 ASP A O 1
ATOM 1454 N N . ASP A 1 195 ? -4.415 1.716 10.016 1.00 83.75 195 ASP A N 1
ATOM 1455 C CA . ASP A 1 195 ? -5.626 0.939 10.296 1.00 83.75 195 ASP A CA 1
ATOM 1456 C C . ASP A 1 195 ? -5.312 -0.518 10.637 1.00 83.75 195 ASP A C 1
ATOM 1458 O O . ASP A 1 195 ? -5.891 -1.095 11.558 1.00 83.75 195 ASP A O 1
ATOM 1462 N N . THR A 1 196 ? -4.310 -1.107 9.979 1.00 83.69 196 THR A N 1
ATOM 1463 C CA . THR A 1 196 ? -3.944 -2.511 10.202 1.00 83.69 196 THR A CA 1
ATOM 1464 C C . THR A 1 196 ? -3.522 -2.770 11.647 1.00 83.69 196 THR A C 1
ATOM 1466 O O . THR A 1 196 ? -3.947 -3.769 12.240 1.00 83.69 196 THR A O 1
ATOM 1469 N N . HIS A 1 197 ? -2.685 -1.910 12.235 1.00 87.56 197 HIS A N 1
ATOM 1470 C CA . HIS A 1 197 ? -2.299 -2.072 13.637 1.00 87.56 197 HIS A CA 1
ATOM 1471 C C . HIS A 1 197 ? -3.385 -1.573 14.592 1.00 87.56 197 HIS A C 1
ATOM 1473 O O . HIS A 1 197 ? -3.534 -2.144 15.678 1.00 87.56 197 HIS A O 1
ATOM 1479 N N . SER A 1 198 ? -4.166 -0.559 14.205 1.00 93.50 198 SER A N 1
ATOM 1480 C CA . SER A 1 198 ? -5.318 -0.119 14.998 1.00 93.50 198 SER A CA 1
ATOM 1481 C C . SER A 1 198 ? -6.337 -1.244 15.198 1.00 93.50 198 SER A C 1
ATOM 1483 O O . SER A 1 198 ? -6.733 -1.536 16.333 1.00 93.50 198 SER A O 1
ATOM 1485 N N . ASP A 1 199 ? -6.677 -1.954 14.123 1.00 90.69 199 ASP A N 1
ATOM 1486 C CA . ASP A 1 199 ? -7.588 -3.095 14.130 1.00 90.69 199 ASP A CA 1
ATOM 1487 C C . ASP A 1 199 ? -7.069 -4.232 14.997 1.00 90.69 199 ASP A C 1
ATOM 1489 O O . ASP A 1 199 ? -7.829 -4.841 15.752 1.00 90.69 199 ASP A O 1
ATOM 1493 N N . GLN A 1 200 ? -5.762 -4.504 14.949 1.00 90.69 200 GLN A N 1
ATOM 1494 C CA . GLN A 1 200 ? -5.155 -5.526 15.798 1.00 90.69 200 GLN A CA 1
ATOM 1495 C C . GLN A 1 200 ? -5.310 -5.197 17.284 1.00 90.69 200 GLN A C 1
ATOM 1497 O O . GLN A 1 200 ? -5.675 -6.077 18.068 1.00 90.69 200 GLN A O 1
ATOM 1502 N N . PHE A 1 201 ? -5.054 -3.949 17.684 1.00 96.44 201 PHE A N 1
ATOM 1503 C CA . PHE A 1 201 ? -5.211 -3.530 19.077 1.00 96.44 201 PHE A CA 1
ATOM 1504 C C . PHE A 1 201 ? -6.680 -3.506 19.509 1.00 96.44 201 PHE A C 1
ATOM 1506 O O . PHE A 1 201 ? -6.999 -3.975 20.605 1.00 96.44 201 PHE A O 1
ATOM 1513 N N . SER A 1 202 ? -7.581 -3.030 18.648 1.00 95.94 202 SER A N 1
ATOM 1514 C CA . SER A 1 202 ? -9.021 -3.007 18.921 1.00 95.94 202 SER A CA 1
ATOM 1515 C C . SER A 1 202 ? -9.598 -4.418 19.056 1.00 95.94 202 SER A C 1
ATOM 1517 O O . SER A 1 202 ? -10.312 -4.707 20.016 1.00 95.94 202 SER A O 1
ATOM 1519 N N . ALA A 1 203 ? -9.222 -5.337 18.164 1.00 94.12 203 ALA A N 1
ATOM 1520 C CA . ALA A 1 203 ? -9.620 -6.738 18.228 1.00 94.12 203 ALA A CA 1
ATOM 1521 C C . ALA A 1 203 ? -9.083 -7.443 19.483 1.00 94.12 203 ALA A C 1
ATOM 1523 O O . ALA A 1 203 ? -9.818 -8.182 20.136 1.00 94.12 203 ALA A O 1
ATOM 1524 N N . GLN A 1 204 ? -7.832 -7.177 19.876 1.00 94.00 204 GLN A N 1
ATOM 1525 C CA . GLN A 1 204 ? -7.278 -7.686 21.136 1.00 94.00 204 GLN A CA 1
ATOM 1526 C C . GLN A 1 204 ? -8.045 -7.161 22.353 1.00 94.00 204 GLN A C 1
ATOM 1528 O O . GLN A 1 204 ? -8.274 -7.922 23.289 1.00 94.00 204 GLN A O 1
ATOM 1533 N N . ALA A 1 205 ? -8.453 -5.888 22.354 1.00 95.19 205 ALA A N 1
ATOM 1534 C CA . ALA A 1 205 ? -9.238 -5.315 23.445 1.00 95.19 205 ALA A CA 1
ATOM 1535 C C . ALA A 1 205 ? -10.636 -5.946 23.525 1.00 95.19 205 ALA A C 1
ATOM 1537 O O . ALA A 1 205 ? -11.091 -6.295 24.613 1.00 95.19 205 ALA A O 1
ATOM 1538 N N . LEU A 1 206 ? -11.294 -6.142 22.379 1.00 93.69 206 LEU A N 1
ATOM 1539 C CA . LEU A 1 206 ? -12.606 -6.787 22.288 1.00 93.69 206 LEU A CA 1
ATOM 1540 C C . LEU A 1 206 ? -12.564 -8.271 22.663 1.00 93.69 206 LEU A C 1
ATOM 1542 O O . LEU A 1 206 ? -13.502 -8.762 23.280 1.00 93.69 206 LEU A O 1
ATOM 1546 N N . ALA A 1 207 ? -11.466 -8.974 22.379 1.00 93.00 207 ALA A N 1
ATOM 1547 C CA . ALA A 1 207 ? -11.277 -10.363 22.798 1.00 93.00 207 ALA A CA 1
ATOM 1548 C C . ALA A 1 207 ? -11.175 -10.539 24.330 1.00 93.00 207 ALA A C 1
ATOM 1550 O O . ALA A 1 207 ? -11.271 -11.660 24.825 1.00 93.00 207 ALA A O 1
ATOM 1551 N N . LEU A 1 208 ? -10.990 -9.450 25.091 1.00 92.56 208 LEU A N 1
ATOM 1552 C CA . LEU A 1 208 ? -11.049 -9.457 26.560 1.00 92.56 208 LEU A CA 1
ATOM 1553 C C . LEU A 1 208 ? -12.484 -9.354 27.101 1.00 92.56 208 LEU A C 1
ATOM 1555 O O . LEU A 1 208 ? -12.676 -9.451 28.318 1.00 92.56 208 LEU A O 1
ATOM 1559 N N . ALA A 1 209 ? -13.474 -9.122 26.235 1.00 87.88 209 ALA A N 1
ATOM 1560 C CA . ALA A 1 209 ? -14.877 -9.169 26.612 1.00 87.88 209 ALA A CA 1
ATOM 1561 C C . ALA A 1 209 ? -15.310 -10.627 26.836 1.00 87.88 209 ALA A C 1
ATOM 1563 O O . ALA A 1 209 ? -14.968 -11.510 26.048 1.00 87.88 209 ALA A O 1
ATOM 1564 N N . LYS A 1 210 ? -16.041 -10.874 27.924 1.00 67.56 210 LYS A N 1
ATOM 1565 C CA . LYS A 1 210 ? -16.614 -12.177 28.279 1.00 67.56 210 LYS A CA 1
ATOM 1566 C C . LYS A 1 210 ? -18.129 -12.096 28.372 1.00 67.56 210 LYS A C 1
ATOM 1568 O O . LYS A 1 210 ? -18.633 -11.029 28.789 1.00 67.56 210 LYS A O 1
#

Radius of gyration: 27.81 Å; chains: 1; bounding box: 58×64×96 Å

Foldseek 3Di:
DPDPPPPPPPPDDDPVPVPPVVVPPDPPPPPPPPPPPQALQGDCVVLLVLLVVLLVCLVVVNLVVSLVSLVVNVVVLVVCCVPRCVSPVQLSVQLVVLSVQLNVQSPPPDHDSVSNNVSSVSNSVCSSPSVPQADPDAFDAALNHGQADRSHHGDQLVVLLVVLVVLLVVVQAPPNVQLVVLSVVLVVCSVVVNNVSSSNSSNVSVNRGD